Protein AF-A0A4U1GDA5-F1 (afdb_monomer)

Solvent-accessible surface area (backbone atoms only — not comparable to full-atom values): 11302 Å² total; per-residue (Å²): 91,75,44,54,43,87,91,77,66,47,76,66,43,76,50,85,83,59,97,81,56,92,68,90,66,80,73,70,65,33,72,77,91,81,54,66,36,80,59,60,83,74,78,78,49,71,68,50,34,35,34,35,28,44,32,36,42,44,92,44,42,82,65,38,28,24,34,30,40,35,36,36,30,28,36,82,38,90,88,46,96,66,33,73,44,71,80,47,73,50,76,43,78,55,44,72,63,46,44,46,72,41,70,52,68,78,32,70,55,76,59,77,87,79,76,77,92,57,87,86,50,49,79,48,79,45,36,36,35,22,28,53,84,80,66,42,31,59,22,85,65,31,63,78,54,18,47,48,97,66,94,72,52,88,82,56,61,41,89,34,36,68,45,37,35,43,36,36,43,41,78,76,55,96,95,39,54,42,63,47,70,44,52,46,45,79,77,53,67,117

Foldseek 3Di:
DFDADPVPRHGQDDDDDDPPPPDPDDQQWADLLPHIDSADDDDFFDFFWAWEKEAEAVVQHQFFKWKWKKKFKWAADPVDPPRTGTPDIDIDTFDARRGHPDMDDITTDFDDDDDHPDPRIDIDIWMFMAGRPVRAGPWPSDGVQRTDDDDRDPVRTGRTYYWYKYWHWADPDPPGIGIDIDGSCVVGPD

Mean predicted aligned error: 9.3 Å

pLDDT: mean 82.97, std 12.78, range [52.66, 97.75]

Organism: NCBI:txid2530454

Radius of gyration: 19.76 Å; Cα contacts (8 Å, |Δi|>4): 385; chains: 1; bounding box: 56×44×52 Å

Sequence (190 aa):
MELKRKSTGETIYRQTFNINDKQNIVPKFYFDGKRFSEGYTYPNPQGDEYIANFYLEPSGGATYVDINIDVLEYYYDSTTADPLVVVNTTTTPIAEHVKPGEWTSYLKVQVTMVSPQQSGTELYPIVVVRDAKTKDYYINKNRDESTINMEVPYDGVSPGKVQSVYLNRKWSGENKFYLEAFDLVQLFPS

Structure (mmCIF, N/CA/C/O backbone):
data_AF-A0A4U1GDA5-F1
#
_entry.id   AF-A0A4U1GDA5-F1
#
loop_
_atom_site.group_PDB
_atom_site.id
_atom_site.type_symbol
_atom_site.label_atom_id
_atom_site.label_alt_id
_atom_site.label_comp_id
_atom_site.label_asym_id
_atom_site.label_entity_id
_atom_site.label_seq_id
_atom_site.pdbx_PDB_ins_code
_atom_site.Cartn_x
_atom_site.Cartn_y
_atom_site.Cartn_z
_atom_site.occupancy
_atom_site.B_iso_or_equiv
_atom_site.auth_seq_id
_atom_site.auth_comp_id
_atom_site.auth_asym_id
_atom_site.auth_atom_id
_atom_site.pdbx_PDB_model_num
ATOM 1 N N . MET A 1 1 ? -28.134 14.092 13.787 1.00 67.25 1 MET A N 1
ATOM 2 C CA . MET A 1 1 ? -27.292 13.650 12.657 1.00 67.25 1 MET A CA 1
ATOM 3 C C . MET A 1 1 ? -26.923 12.195 12.853 1.00 67.25 1 MET A C 1
ATOM 5 O O . MET A 1 1 ? -26.631 11.796 13.974 1.00 67.25 1 MET A O 1
ATOM 9 N N . GLU A 1 2 ? -26.970 11.411 11.781 1.00 70.62 2 GLU A N 1
ATOM 10 C CA . GLU A 1 2 ? -26.585 9.998 11.780 1.00 70.62 2 GLU A CA 1
ATOM 11 C C . GLU A 1 2 ? -25.568 9.758 10.675 1.00 70.62 2 GLU A C 1
ATOM 13 O O . GLU A 1 2 ? -25.764 10.203 9.545 1.00 70.62 2 GLU A O 1
ATOM 18 N N . LEU A 1 3 ? -24.513 9.027 11.009 1.00 64.88 3 LEU A N 1
ATOM 19 C CA . LEU A 1 3 ? -23.555 8.474 10.064 1.00 64.88 3 LEU A CA 1
ATOM 20 C C . LEU A 1 3 ? -23.800 6.970 9.992 1.00 64.88 3 LEU A C 1
ATOM 22 O O . LEU A 1 3 ? -23.841 6.280 11.016 1.00 64.88 3 LEU A O 1
ATOM 26 N N . LYS A 1 4 ? -24.008 6.476 8.771 1.00 70.44 4 LYS A N 1
ATOM 27 C CA . LYS A 1 4 ? -24.341 5.079 8.490 1.00 70.44 4 LYS A CA 1
ATOM 28 C C . LYS A 1 4 ? -23.304 4.469 7.567 1.00 70.44 4 LYS A C 1
ATOM 30 O O . LYS A 1 4 ? -22.866 5.123 6.619 1.00 70.44 4 LYS A O 1
ATOM 35 N N . ARG A 1 5 ? -22.957 3.201 7.792 1.00 67.25 5 ARG A N 1
ATOM 36 C CA . ARG A 1 5 ? -22.209 2.426 6.797 1.00 67.25 5 ARG A CA 1
ATOM 37 C C . ARG A 1 5 ? -23.046 2.346 5.531 1.00 67.25 5 ARG A C 1
ATOM 39 O O . ARG A 1 5 ? -24.152 1.815 5.559 1.00 67.25 5 ARG A O 1
ATOM 46 N N . LYS A 1 6 ? -22.511 2.835 4.411 1.00 69.56 6 LYS A N 1
ATOM 47 C CA . LYS A 1 6 ? -23.214 2.783 3.121 1.00 69.56 6 LYS A CA 1
ATOM 48 C C . LYS A 1 6 ? -23.552 1.344 2.710 1.00 69.56 6 LYS A C 1
ATOM 50 O O . LYS A 1 6 ? -24.601 1.119 2.123 1.00 69.56 6 LYS A O 1
ATOM 55 N N . SER A 1 7 ? -22.676 0.390 3.027 1.00 62.19 7 SER A N 1
ATOM 56 C CA . SER A 1 7 ? -22.809 -1.021 2.653 1.00 62.19 7 SER A CA 1
ATOM 57 C C . SER A 1 7 ? -23.852 -1.790 3.470 1.00 62.19 7 SER A C 1
ATOM 59 O O . SER A 1 7 ? -24.544 -2.631 2.908 1.00 62.19 7 SER A O 1
ATOM 61 N N . THR A 1 8 ? -23.981 -1.518 4.773 1.00 71.44 8 THR A N 1
ATOM 62 C CA . THR A 1 8 ? -24.862 -2.287 5.676 1.00 71.44 8 THR A CA 1
ATOM 63 C C . THR A 1 8 ? -26.067 -1.500 6.190 1.00 71.44 8 THR A C 1
ATOM 65 O O . THR A 1 8 ? -26.970 -2.082 6.782 1.00 71.44 8 THR A O 1
ATOM 68 N N . GLY A 1 9 ? -26.092 -0.178 6.009 1.00 70.69 9 GLY A N 1
ATOM 69 C CA . GLY A 1 9 ? -27.105 0.708 6.592 1.00 70.69 9 GLY A CA 1
ATOM 70 C C . GLY A 1 9 ? -26.982 0.889 8.111 1.00 70.69 9 GLY A C 1
ATOM 71 O O . GLY A 1 9 ? -27.770 1.627 8.701 1.00 70.69 9 GLY A O 1
ATOM 72 N N . GLU A 1 10 ? -25.996 0.249 8.742 1.00 75.38 10 GLU A N 1
ATOM 73 C CA . GLU A 1 10 ? -25.755 0.300 10.182 1.00 75.38 10 GLU A CA 1
ATOM 74 C C . GLU A 1 10 ? -25.398 1.723 10.626 1.00 75.38 10 GLU A C 1
ATOM 76 O O . GLU A 1 10 ? -24.455 2.323 10.102 1.00 75.38 10 GLU A O 1
ATOM 81 N N . THR A 1 11 ? -26.135 2.257 11.605 1.00 71.25 11 THR A N 1
ATOM 82 C CA . THR A 1 11 ? -25.792 3.523 12.262 1.00 71.25 11 THR A CA 1
ATOM 83 C C . THR A 1 11 ? -24.563 3.319 13.131 1.00 71.25 11 THR A C 1
ATOM 85 O O . THR A 1 11 ? -24.629 2.693 14.182 1.00 71.25 11 THR A O 1
ATOM 88 N N . ILE A 1 12 ? -23.453 3.894 12.689 1.00 67.69 12 ILE A N 1
ATOM 89 C CA . ILE A 1 12 ? -22.139 3.792 13.333 1.00 67.69 12 ILE A CA 1
ATOM 90 C C . ILE A 1 12 ? -21.805 5.027 14.169 1.00 67.69 12 ILE A C 1
ATOM 92 O O . ILE A 1 12 ? -20.892 4.987 14.988 1.00 67.69 12 ILE A O 1
ATOM 96 N N . TYR A 1 13 ? -22.558 6.113 13.990 1.00 66.31 13 TYR A N 1
ATOM 97 C CA . TYR A 1 13 ? -22.509 7.288 14.848 1.00 66.31 13 TYR A CA 1
ATOM 98 C C . TYR A 1 13 ? -23.850 8.027 14.809 1.00 66.31 13 TYR A C 1
ATOM 100 O O . TYR A 1 13 ? -24.469 8.174 13.750 1.00 66.31 13 TYR A O 1
ATOM 108 N N . ARG A 1 14 ? -24.306 8.510 15.966 1.00 68.81 14 ARG A N 1
ATOM 109 C CA . ARG A 1 14 ? -25.510 9.335 16.098 1.00 68.81 14 ARG A CA 1
ATOM 110 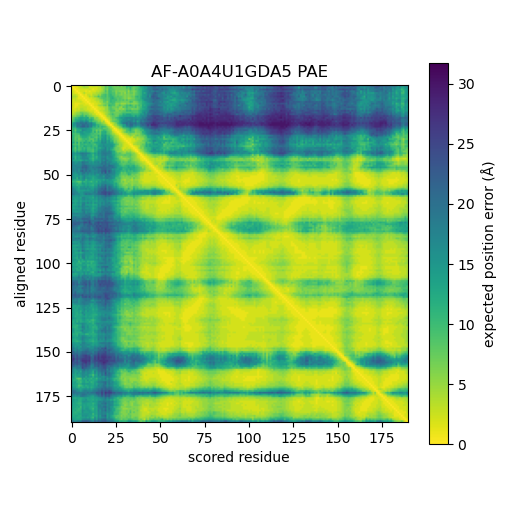C C . ARG A 1 14 ? -25.215 10.480 17.060 1.00 68.81 14 ARG A C 1
ATOM 112 O O . ARG A 1 14 ? -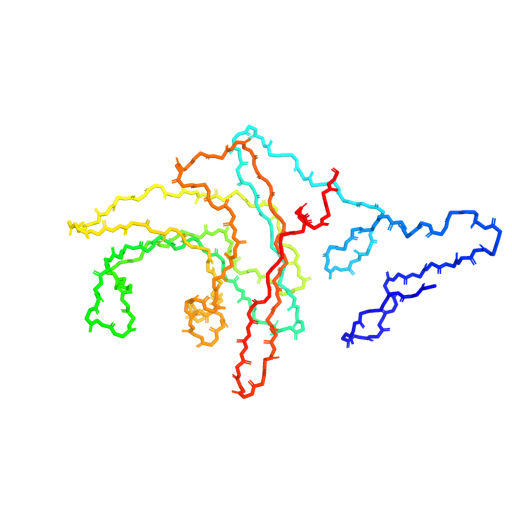24.870 10.244 18.211 1.00 68.81 14 ARG A O 1
ATOM 119 N N . GLN A 1 15 ? -25.417 11.705 16.589 1.00 65.44 15 GLN A N 1
ATOM 120 C CA . GLN A 1 15 ? -25.366 12.915 17.404 1.00 65.44 15 GLN A CA 1
ATOM 121 C C . GLN A 1 15 ? -26.746 13.557 17.446 1.00 65.44 15 GLN A C 1
ATOM 123 O O . GLN A 1 15 ? -27.359 13.823 16.404 1.00 65.44 15 GLN A O 1
ATOM 128 N N . THR A 1 16 ? -27.224 13.825 18.652 1.00 67.75 16 THR A N 1
ATOM 129 C CA . THR A 1 16 ? -28.453 14.580 18.890 1.00 67.75 16 THR A CA 1
ATOM 130 C C . THR A 1 16 ? -28.054 16.015 19.204 1.00 67.75 16 THR A C 1
ATOM 132 O O . THR A 1 16 ? -27.279 16.234 20.128 1.00 67.75 16 THR A O 1
ATOM 135 N N . PHE A 1 17 ? -28.538 16.979 18.424 1.00 62.12 17 PHE A N 1
ATOM 136 C CA . PHE A 1 17 ? -28.287 18.398 18.685 1.00 62.12 17 PHE A CA 1
ATOM 137 C C . PHE A 1 17 ? -29.389 18.957 19.579 1.00 62.12 17 PHE A C 1
ATOM 139 O O . PHE A 1 17 ? -30.568 18.675 19.340 1.00 62.12 17 PHE A O 1
ATOM 146 N N . ASN A 1 18 ? -29.022 19.759 20.578 1.00 63.69 18 ASN A N 1
ATOM 147 C CA . ASN A 1 18 ? -29.978 20.584 21.302 1.00 63.69 18 ASN A CA 1
ATOM 148 C C . ASN A 1 18 ? -30.058 21.959 20.629 1.00 63.69 18 ASN A C 1
ATOM 150 O O . ASN A 1 18 ? -29.038 22.561 20.311 1.00 63.69 18 ASN A O 1
ATOM 154 N N . ILE A 1 19 ? -31.271 22.481 20.437 1.00 59.25 19 ILE A N 1
ATOM 155 C CA . ILE A 1 19 ? -31.495 23.793 19.808 1.00 59.25 19 ILE A CA 1
ATOM 156 C C . ILE A 1 19 ? -30.860 24.957 20.593 1.00 59.25 19 ILE A C 1
ATOM 158 O O . ILE A 1 19 ? -30.677 26.041 20.047 1.00 59.25 19 ILE A O 1
ATOM 162 N N . ASN A 1 20 ? -30.505 24.726 21.861 1.00 71.62 20 ASN A N 1
ATOM 163 C CA . ASN A 1 20 ? -29.847 25.698 22.733 1.00 71.62 20 ASN A CA 1
ATOM 164 C C . ASN A 1 20 ? -28.307 25.636 22.697 1.00 71.62 20 ASN A C 1
ATOM 166 O O . ASN A 1 20 ? -27.659 26.492 23.307 1.00 71.62 20 ASN A O 1
ATOM 170 N N . ASP A 1 21 ? -27.704 24.664 22.002 1.00 61.50 21 ASP A N 1
ATOM 171 C CA . ASP A 1 21 ? -26.247 24.554 21.908 1.00 61.50 21 ASP A CA 1
ATOM 172 C C . ASP A 1 21 ? -25.701 25.630 20.956 1.00 61.50 21 ASP A C 1
ATOM 174 O O . ASP A 1 21 ? -25.810 25.546 19.734 1.00 61.50 21 ASP A O 1
ATOM 178 N N . LYS A 1 22 ? -25.081 26.676 21.523 1.00 56.75 22 LYS A N 1
ATOM 179 C CA . LYS A 1 22 ? -24.485 27.803 20.772 1.00 56.75 22 LYS A CA 1
ATOM 18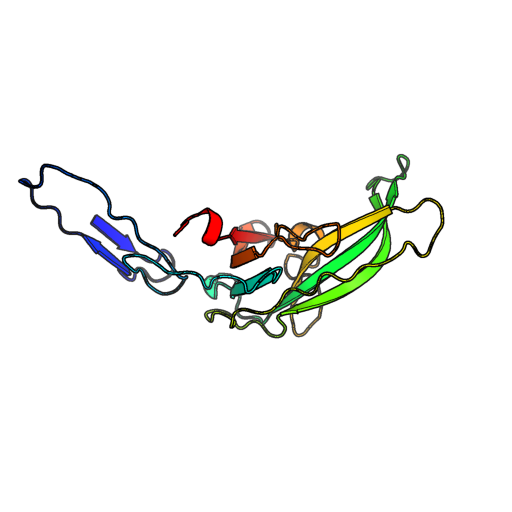0 C C . LYS A 1 22 ? -23.327 27.402 19.846 1.00 56.75 22 LYS A C 1
ATOM 182 O O . LYS A 1 22 ? -22.881 28.220 19.046 1.00 56.75 22 LYS A O 1
ATOM 187 N N . GLN A 1 23 ? -22.823 26.176 19.957 1.00 53.38 23 GLN A N 1
ATOM 188 C CA . GLN A 1 23 ? -21.739 25.641 19.145 1.00 53.38 23 GLN A CA 1
ATOM 189 C C . GLN A 1 23 ? -22.217 24.362 18.457 1.00 53.38 23 GLN A C 1
ATOM 191 O O . GLN A 1 23 ? -22.056 23.263 18.976 1.00 53.38 23 GLN A O 1
ATOM 196 N N . ASN A 1 24 ? -22.764 24.506 17.249 1.00 52.66 24 ASN A N 1
ATOM 197 C CA . ASN A 1 24 ? -22.996 23.400 16.312 1.00 52.66 24 ASN A CA 1
ATOM 198 C C . ASN A 1 24 ? -21.659 22.885 15.737 1.00 52.66 24 ASN A C 1
ATOM 200 O O . ASN A 1 24 ? -21.483 22.803 14.522 1.00 52.66 24 ASN A O 1
ATOM 204 N N . ILE A 1 25 ? -20.675 22.614 16.597 1.00 57.69 25 ILE A N 1
ATOM 205 C CA . ILE A 1 25 ? -19.377 22.079 16.193 1.00 57.69 25 ILE A CA 1
ATOM 206 C C . ILE A 1 25 ? -19.550 20.569 16.056 1.00 57.69 25 ILE A C 1
ATOM 208 O O . ILE A 1 25 ? -19.895 19.879 17.016 1.00 57.69 25 ILE A O 1
ATOM 212 N N . VAL A 1 26 ? -19.331 20.058 14.846 1.00 55.97 26 VAL A N 1
ATOM 213 C CA . VAL A 1 26 ? -19.185 18.619 14.626 1.00 55.97 26 VAL A CA 1
ATOM 214 C C . VAL A 1 26 ? -17.930 18.182 15.392 1.00 55.97 26 VAL A C 1
ATOM 216 O O . VAL A 1 26 ? -16.858 18.729 15.117 1.00 55.97 26 VAL A O 1
ATOM 219 N N . PRO A 1 27 ? -18.030 17.263 16.370 1.00 55.25 27 PRO A N 1
ATOM 220 C CA . PRO A 1 27 ? -16.867 16.794 17.112 1.00 55.25 27 PRO A CA 1
ATOM 221 C C . PRO A 1 27 ? -15.836 16.218 16.144 1.00 55.25 27 PRO A C 1
ATOM 223 O O . PRO A 1 27 ? -16.209 15.580 15.158 1.00 55.25 27 PRO A O 1
ATOM 226 N N . LYS A 1 28 ? -14.542 16.405 16.423 1.00 57.78 28 LYS A N 1
ATOM 227 C CA . LYS A 1 28 ? -13.520 15.610 15.737 1.00 57.78 28 LYS A CA 1
ATOM 228 C C . LYS A 1 28 ? -13.784 14.147 16.090 1.00 57.78 28 LYS A C 1
ATOM 230 O O . LYS A 1 28 ? -13.927 13.815 17.262 1.00 57.78 28 LYS A O 1
ATOM 235 N N . PHE A 1 29 ? -13.905 13.299 15.082 1.00 60.62 29 PHE A N 1
ATOM 236 C CA . PHE A 1 29 ? -14.077 11.867 15.264 1.00 60.62 29 PHE A CA 1
ATOM 237 C C . PHE A 1 29 ? -13.055 11.144 14.396 1.00 60.62 29 PHE A C 1
ATOM 239 O O . PHE A 1 29 ? -12.798 11.544 13.262 1.00 60.62 29 PHE A O 1
ATOM 246 N N . TYR A 1 30 ? -12.467 10.087 14.941 1.00 64.44 30 TYR A N 1
ATOM 247 C CA . TYR A 1 30 ? -11.592 9.183 14.207 1.00 64.44 30 TYR A CA 1
ATOM 248 C C . TYR A 1 30 ? -12.391 7.957 13.782 1.00 64.44 30 TYR A C 1
ATOM 250 O O . TYR A 1 30 ? -13.159 7.424 14.582 1.00 64.44 30 TYR A O 1
ATOM 258 N N . PHE A 1 31 ? -12.215 7.509 12.539 1.00 65.94 31 PHE A N 1
ATOM 259 C CA . PHE A 1 31 ? -12.783 6.255 12.055 1.00 65.94 31 PHE A CA 1
ATOM 260 C C . PHE A 1 31 ? -11.665 5.273 11.731 1.00 65.94 31 PHE A C 1
ATOM 262 O O . PHE A 1 31 ? -10.934 5.458 10.762 1.00 65.94 31 PHE A O 1
ATOM 269 N N . ASP A 1 32 ? -11.581 4.192 12.501 1.00 61.34 32 ASP A N 1
ATOM 270 C CA . ASP A 1 32 ? -10.593 3.129 12.306 1.00 61.34 32 ASP A CA 1
ATOM 271 C C . ASP A 1 32 ? -11.043 2.097 11.252 1.00 61.34 32 ASP A C 1
ATOM 273 O O . ASP A 1 32 ? -10.672 0.936 11.323 1.00 61.34 32 ASP A O 1
ATOM 277 N N . GLY A 1 33 ? -11.952 2.417 10.330 1.00 61.94 33 GLY A N 1
ATOM 278 C CA . GLY A 1 33 ? -12.533 1.404 9.432 1.00 61.94 33 GLY A CA 1
ATOM 279 C C . GLY A 1 33 ? -13.538 0.446 10.103 1.00 61.94 33 GLY A C 1
ATOM 280 O O . GLY A 1 33 ? -14.273 -0.255 9.408 1.00 61.94 33 GLY A O 1
ATOM 281 N N . LYS A 1 34 ? -13.647 0.421 11.442 1.00 65.19 34 LYS A N 1
ATOM 282 C CA . LYS A 1 34 ? -14.634 -0.379 12.190 1.00 65.19 34 LYS A CA 1
ATOM 283 C C . LYS A 1 34 ? -15.597 0.479 13.013 1.00 65.19 34 LYS A C 1
ATOM 285 O O . LYS A 1 34 ? -16.805 0.241 12.961 1.00 65.19 34 LYS A O 1
ATOM 290 N N . ARG A 1 35 ? -15.103 1.444 13.779 1.00 65.88 35 ARG A N 1
ATOM 291 C CA . ARG A 1 35 ? -15.833 2.204 14.801 1.00 65.88 35 ARG A CA 1
ATOM 292 C C . ARG A 1 35 ? -15.324 3.641 14.867 1.00 65.88 35 ARG A C 1
ATOM 294 O O . ARG A 1 35 ? -14.177 3.927 14.537 1.00 65.88 35 ARG A O 1
ATOM 301 N N . PHE A 1 36 ? -16.214 4.537 15.285 1.00 65.31 36 PHE A N 1
ATOM 302 C CA . PHE A 1 36 ? -15.852 5.915 15.589 1.00 65.31 36 PHE A CA 1
ATOM 303 C C . PHE A 1 36 ? -15.386 6.041 17.038 1.00 65.31 36 PHE A C 1
ATOM 305 O O . PHE A 1 36 ? -15.989 5.452 17.937 1.00 65.31 36 PHE A O 1
ATOM 312 N N . SER A 1 37 ? -14.352 6.843 17.261 1.00 66.75 37 SER A N 1
ATOM 313 C CA . SER A 1 37 ? -13.909 7.283 18.585 1.00 66.75 37 SER A CA 1
ATOM 314 C C . SER A 1 37 ? -13.722 8.801 18.610 1.00 66.75 37 SER A C 1
ATOM 316 O O . SER A 1 37 ? -13.585 9.435 17.563 1.00 66.75 37 SER A O 1
ATOM 318 N N . GLU A 1 38 ? -13.711 9.396 19.807 1.00 62.00 38 GLU A N 1
ATOM 319 C CA . GLU A 1 38 ? -13.443 10.837 20.003 1.00 62.00 38 GLU A CA 1
ATOM 320 C C . GLU A 1 38 ? -12.035 11.246 19.528 1.00 62.00 38 GLU A C 1
ATOM 322 O O . GLU A 1 38 ? -11.764 12.416 19.277 1.00 62.00 38 GLU A O 1
ATOM 327 N N . GLY A 1 39 ? -11.150 10.266 19.353 1.00 62.19 39 GLY A N 1
ATOM 328 C CA . GLY A 1 39 ? -9.834 10.405 18.750 1.00 62.19 39 GLY A CA 1
ATOM 329 C C . GLY A 1 39 ? -9.117 9.060 18.715 1.00 62.19 39 GLY A C 1
ATOM 330 O O . GLY A 1 39 ? -9.614 8.058 19.244 1.00 62.19 39 GLY A O 1
ATOM 331 N N . TYR A 1 40 ? -7.947 9.028 18.094 1.00 66.69 40 TYR A N 1
ATOM 332 C CA . TYR A 1 40 ? -7.028 7.902 18.179 1.00 66.69 40 TYR A CA 1
ATOM 333 C C . TYR A 1 40 ? -5.620 8.435 18.353 1.00 66.69 40 TYR A C 1
ATOM 335 O O . TYR A 1 40 ? -5.176 9.311 17.617 1.00 66.69 40 TYR A O 1
ATOM 343 N N . THR A 1 41 ? -4.935 7.917 19.363 1.00 75.38 41 THR A N 1
ATOM 344 C CA . THR A 1 41 ? -3.524 8.204 19.567 1.00 75.38 41 THR A CA 1
ATOM 345 C C . THR A 1 41 ? -2.738 7.193 18.754 1.00 75.38 41 THR A C 1
ATOM 347 O O . THR A 1 41 ? -2.681 6.015 19.111 1.00 75.38 41 THR A O 1
ATOM 350 N N . TYR A 1 42 ? -2.157 7.653 17.648 1.00 80.44 42 TYR A N 1
ATOM 351 C CA . TYR A 1 42 ? -1.187 6.857 16.909 1.00 80.44 42 TYR A CA 1
ATOM 352 C C . TYR A 1 42 ? 0.025 6.565 17.801 1.00 80.44 42 TYR A C 1
ATOM 354 O O . TYR A 1 42 ? 0.354 7.375 18.675 1.00 80.44 42 TYR A O 1
ATOM 362 N N . PRO A 1 43 ? 0.687 5.408 17.633 1.00 81.56 43 PRO A N 1
ATOM 363 C CA . PRO A 1 43 ? 1.955 5.174 18.307 1.00 81.56 43 PRO A CA 1
ATOM 364 C C . PRO A 1 43 ? 2.945 6.272 17.917 1.00 81.56 43 PRO A C 1
ATOM 366 O O . PRO A 1 43 ? 2.888 6.792 16.810 1.00 81.56 43 PRO A O 1
ATOM 369 N N . ASN A 1 44 ? 3.873 6.599 18.809 1.00 80.88 44 ASN A N 1
ATOM 370 C CA . ASN A 1 44 ? 5.022 7.411 18.432 1.00 80.88 44 ASN A CA 1
ATOM 371 C C . ASN A 1 44 ? 6.122 6.477 17.906 1.00 80.88 44 ASN A C 1
ATOM 373 O O . ASN A 1 44 ? 6.375 5.447 18.542 1.00 80.88 44 ASN A O 1
ATOM 377 N N . PRO A 1 45 ? 6.777 6.809 16.784 1.00 80.44 45 PRO A N 1
ATOM 378 C CA . PRO A 1 45 ? 7.912 6.039 16.299 1.00 80.44 45 PRO A CA 1
ATOM 379 C C . PRO A 1 45 ? 9.070 6.157 17.301 1.00 80.44 45 PRO A C 1
ATOM 381 O O . PRO A 1 45 ? 9.266 7.216 17.906 1.00 80.44 45 PRO A O 1
ATOM 384 N N . GLN A 1 46 ? 9.832 5.081 17.512 1.00 80.38 46 GLN A N 1
ATOM 385 C CA . GLN A 1 46 ? 11.021 5.146 18.364 1.00 80.38 46 GLN A CA 1
ATOM 386 C C . GLN A 1 46 ? 12.221 5.602 17.531 1.00 80.38 46 GLN A C 1
ATOM 388 O O . GLN A 1 46 ? 12.708 4.863 16.685 1.00 80.38 46 GLN A O 1
ATOM 393 N N . GLY A 1 47 ? 12.711 6.820 17.771 1.00 81.81 47 GLY A N 1
ATOM 394 C CA . GLY A 1 47 ? 13.852 7.358 17.026 1.00 81.81 47 GLY A CA 1
ATOM 395 C C . GLY A 1 47 ? 13.522 7.572 15.547 1.00 81.81 47 GLY A C 1
ATOM 396 O O . GLY A 1 47 ? 12.621 8.341 15.226 1.00 81.81 47 GLY A O 1
ATOM 397 N N . ASP A 1 48 ? 14.255 6.894 14.668 1.00 78.12 48 ASP A N 1
ATOM 398 C CA . ASP A 1 48 ? 14.144 6.961 13.207 1.00 78.12 48 ASP A CA 1
ATOM 399 C C . ASP A 1 48 ? 13.201 5.896 12.616 1.00 78.12 48 ASP A C 1
ATOM 401 O O . ASP A 1 48 ? 13.139 5.699 11.403 1.00 78.12 48 ASP A O 1
ATOM 405 N N . GLU A 1 49 ? 12.435 5.198 13.457 1.00 83.75 49 GLU A N 1
ATOM 406 C CA . GLU A 1 49 ? 11.537 4.144 13.000 1.00 83.75 49 GLU A CA 1
ATOM 407 C C . GLU A 1 49 ? 10.467 4.657 12.037 1.00 83.75 49 GLU A 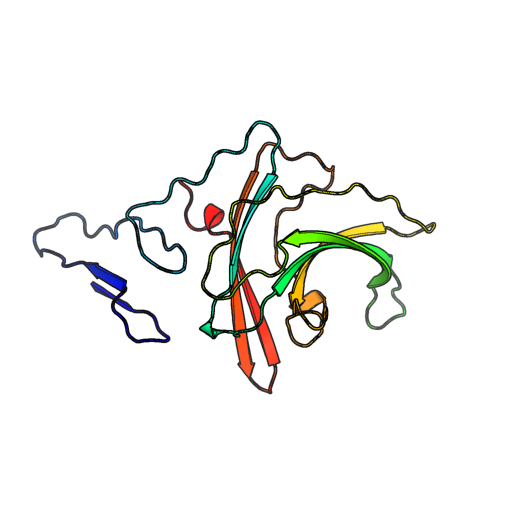C 1
ATOM 409 O O . GLU A 1 49 ? 9.702 5.571 12.340 1.00 83.75 49 GLU A O 1
ATOM 414 N N . TYR A 1 50 ? 10.337 3.983 10.899 1.00 88.62 50 TYR A N 1
ATOM 415 C CA . TYR A 1 50 ? 9.150 4.080 10.069 1.00 88.62 50 TYR A CA 1
ATOM 416 C C . TYR A 1 50 ? 8.249 2.877 10.340 1.00 88.62 50 TYR A C 1
ATOM 418 O O . TYR A 1 50 ? 8.603 1.739 10.028 1.00 88.62 50 TYR A O 1
ATOM 426 N N . ILE A 1 51 ? 7.082 3.130 10.926 1.00 91.19 51 ILE A N 1
ATOM 427 C CA . ILE A 1 51 ? 6.054 2.122 11.157 1.00 91.19 51 ILE A CA 1
ATOM 428 C C . ILE A 1 51 ? 4.793 2.399 10.342 1.00 91.19 51 ILE A C 1
ATOM 430 O O . ILE A 1 51 ? 4.381 3.544 10.158 1.00 91.19 51 ILE A O 1
ATOM 434 N N . ALA A 1 52 ? 4.155 1.332 9.877 1.00 93.31 52 ALA A N 1
ATOM 435 C CA . ALA A 1 52 ? 2.869 1.410 9.207 1.00 93.31 52 ALA A CA 1
ATOM 436 C C . ALA A 1 52 ? 1.960 0.246 9.599 1.00 93.31 52 ALA A C 1
ATOM 438 O O . ALA A 1 52 ? 2.431 -0.856 9.884 1.00 93.31 52 ALA A O 1
ATOM 439 N N . ASN A 1 53 ? 0.653 0.477 9.603 1.00 94.69 53 ASN A N 1
ATOM 440 C CA . ASN A 1 53 ? -0.340 -0.589 9.641 1.00 94.69 53 ASN A CA 1
ATOM 441 C C . ASN A 1 53 ? -1.360 -0.415 8.513 1.00 94.69 53 ASN A C 1
ATOM 443 O O . ASN A 1 53 ? -1.479 0.650 7.908 1.00 94.69 53 ASN A O 1
ATOM 447 N N . PHE A 1 54 ? -2.078 -1.495 8.223 1.00 95.44 54 PHE A N 1
ATOM 448 C CA . PHE A 1 54 ? -2.930 -1.580 7.047 1.00 95.44 54 PHE A CA 1
ATOM 449 C C . PHE A 1 54 ? -4.293 -2.158 7.398 1.00 95.44 54 PHE A C 1
ATOM 451 O O . PHE A 1 54 ? -4.394 -3.093 8.196 1.00 95.44 54 PHE A O 1
ATOM 458 N N . TYR A 1 55 ? -5.331 -1.620 6.764 1.00 93.19 55 TYR A N 1
ATOM 459 C CA . TYR A 1 55 ? -6.684 -2.160 6.790 1.00 93.19 55 TYR A CA 1
ATOM 460 C C . TYR A 1 55 ? -7.187 -2.343 5.371 1.00 93.19 55 TYR A C 1
ATOM 462 O O . TYR A 1 55 ? -7.217 -1.390 4.595 1.00 93.19 55 TYR A O 1
ATOM 470 N N . LEU A 1 56 ? -7.640 -3.552 5.053 1.00 93.94 56 LEU A N 1
ATOM 471 C CA . LEU A 1 56 ? -8.296 -3.841 3.785 1.00 93.94 56 LEU A CA 1
ATOM 472 C C . LEU A 1 56 ? -9.813 -3.915 3.979 1.00 93.94 56 LEU A C 1
ATOM 474 O O . LEU A 1 56 ? -10.309 -4.751 4.733 1.00 93.94 56 LEU A O 1
ATOM 478 N N . GLU A 1 57 ? -10.551 -3.061 3.279 1.00 91.19 57 GLU A N 1
ATOM 479 C CA . GLU A 1 57 ? -12.012 -3.026 3.288 1.00 91.19 57 GLU A CA 1
ATOM 480 C C . GLU A 1 57 ? -12.622 -4.316 2.701 1.00 91.19 57 GLU A C 1
ATOM 482 O O . GLU A 1 57 ? -12.455 -4.579 1.506 1.00 91.19 57 GLU A O 1
ATOM 487 N N . PRO A 1 58 ? -13.400 -5.092 3.485 1.00 88.75 58 PRO A N 1
ATOM 488 C CA . PRO A 1 58 ? -14.011 -6.338 3.014 1.00 88.75 58 PRO A CA 1
ATOM 489 C C . PRO A 1 58 ? -14.984 -6.167 1.853 1.00 88.75 58 PRO A C 1
ATOM 491 O O . PRO A 1 58 ? -15.137 -7.069 1.030 1.00 88.75 58 PRO A O 1
ATOM 494 N N . SER A 1 59 ? -15.689 -5.032 1.795 1.00 83.00 59 SER A N 1
ATOM 495 C CA . SER A 1 59 ? -16.709 -4.818 0.761 1.00 83.00 59 SER A CA 1
ATOM 496 C C . SER A 1 59 ? -16.128 -4.690 -0.652 1.00 83.00 59 SER A C 1
ATOM 498 O O . SER A 1 59 ? -16.858 -4.901 -1.619 1.00 83.00 59 SER A O 1
ATOM 500 N N . GLY A 1 60 ? -14.825 -4.415 -0.781 1.00 72.38 60 GLY A N 1
ATOM 501 C CA . GLY A 1 60 ? -14.118 -4.361 -2.063 1.00 72.38 60 GLY A CA 1
ATOM 502 C C . GLY A 1 60 ? -13.541 -5.697 -2.553 1.00 72.38 60 GLY A C 1
ATOM 503 O O . GLY A 1 60 ? -13.116 -5.828 -3.709 1.00 72.38 60 GLY A O 1
ATOM 504 N N . GLY A 1 61 ? -13.516 -6.707 -1.683 1.00 73.31 61 GLY A N 1
ATOM 505 C CA . GLY A 1 61 ? -12.925 -8.013 -1.953 1.00 73.31 61 GLY A CA 1
ATOM 506 C C . GLY A 1 61 ? -12.628 -8.782 -0.666 1.00 73.31 61 GLY A C 1
ATOM 507 O O . GLY A 1 61 ? -12.335 -8.196 0.371 1.00 73.31 61 GLY A O 1
ATOM 508 N N . ALA A 1 62 ? -12.698 -10.112 -0.739 1.00 76.94 62 ALA A N 1
ATOM 509 C CA . ALA A 1 62 ? -12.472 -11.007 0.402 1.00 76.94 62 ALA A CA 1
ATOM 510 C C . ALA A 1 62 ? -11.113 -11.732 0.355 1.00 76.94 62 ALA A C 1
ATOM 512 O O . ALA A 1 62 ? -10.862 -12.643 1.142 1.00 76.94 62 ALA A O 1
ATOM 513 N N . THR A 1 63 ? -10.245 -11.368 -0.585 1.00 91.12 63 THR A N 1
ATOM 514 C CA . THR A 1 63 ? -8.921 -11.972 -0.747 1.00 91.12 63 THR A CA 1
ATOM 515 C C . THR A 1 63 ? -7.910 -11.311 0.175 1.00 91.12 63 THR A C 1
ATOM 517 O O . THR A 1 63 ? -7.912 -10.096 0.355 1.00 91.12 63 THR A O 1
ATOM 520 N N . TYR A 1 64 ? -7.029 -12.128 0.740 1.00 95.69 64 TYR A N 1
ATOM 521 C CA . TYR A 1 64 ? -5.870 -11.657 1.484 1.00 95.69 64 TYR A CA 1
ATOM 522 C C . TYR A 1 64 ? -4.903 -10.966 0.527 1.00 95.69 64 TYR A C 1
ATOM 524 O O . TYR A 1 64 ? -4.772 -11.392 -0.625 1.00 95.69 64 TYR A O 1
ATOM 532 N N . VAL A 1 65 ? -4.212 -9.937 1.008 1.00 97.00 65 VAL A N 1
ATOM 533 C CA . VAL A 1 65 ? -3.232 -9.204 0.201 1.00 97.00 65 VAL A CA 1
ATOM 534 C C . VAL 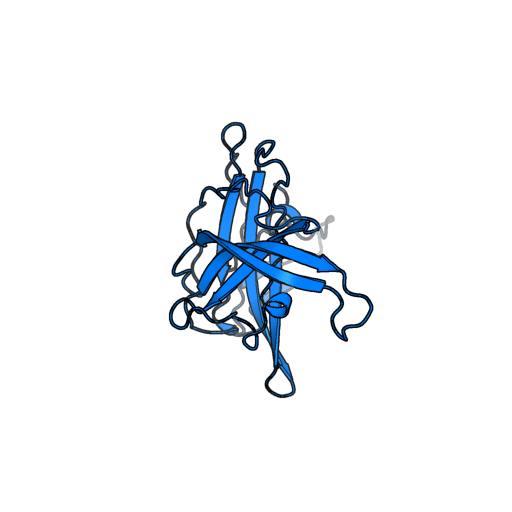A 1 65 ? -1.868 -9.162 0.867 1.00 97.00 65 VAL A C 1
ATOM 536 O O . VAL A 1 65 ? -1.767 -9.156 2.092 1.00 97.00 65 VAL A O 1
ATOM 539 N N . ASP A 1 66 ? -0.832 -9.110 0.045 1.00 97.75 66 ASP A N 1
ATOM 540 C CA . ASP A 1 66 ? 0.516 -8.745 0.459 1.00 97.75 66 ASP A CA 1
ATOM 541 C C . ASP A 1 66 ? 0.776 -7.295 0.044 1.00 97.75 66 ASP A C 1
ATOM 543 O O . ASP A 1 66 ? 0.264 -6.819 -0.974 1.00 97.75 66 ASP A O 1
ATOM 547 N N . ILE A 1 67 ? 1.564 -6.587 0.844 1.00 97.38 67 ILE A N 1
ATOM 548 C CA . ILE A 1 67 ? 1.964 -5.205 0.598 1.00 97.38 67 ILE A CA 1
ATOM 549 C C . ILE A 1 67 ? 3.482 -5.184 0.561 1.00 97.38 67 ILE A C 1
ATOM 551 O O . ILE A 1 67 ? 4.143 -5.616 1.510 1.00 97.38 67 ILE A O 1
ATOM 555 N N . ASN A 1 68 ? 4.035 -4.692 -0.540 1.00 95.81 68 ASN A N 1
ATOM 556 C CA . ASN A 1 68 ? 5.468 -4.703 -0.783 1.00 95.81 68 ASN A CA 1
ATOM 557 C C . ASN A 1 68 ? 5.961 -3.327 -1.218 1.00 95.81 68 ASN A C 1
ATOM 559 O O . ASN A 1 68 ? 5.230 -2.579 -1.862 1.00 95.81 68 ASN A O 1
ATOM 563 N N . ILE A 1 69 ? 7.229 -3.049 -0.938 1.00 93.62 69 ILE A N 1
ATOM 564 C CA . ILE A 1 69 ? 7.997 -2.042 -1.661 1.00 93.62 69 ILE A CA 1
ATOM 565 C C . ILE A 1 69 ? 8.591 -2.740 -2.880 1.00 93.62 69 ILE A C 1
ATOM 567 O O . ILE A 1 69 ? 9.349 -3.696 -2.730 1.00 93.62 69 ILE A O 1
ATOM 571 N N . ASP A 1 70 ? 8.260 -2.264 -4.070 1.00 92.94 70 ASP A N 1
ATOM 572 C CA . ASP A 1 70 ? 8.984 -2.598 -5.288 1.00 92.94 70 ASP A CA 1
ATOM 573 C C . ASP A 1 70 ? 9.927 -1.442 -5.608 1.00 92.94 70 ASP A C 1
ATOM 575 O O . ASP A 1 70 ? 9.487 -0.303 -5.745 1.00 92.94 70 ASP A O 1
ATOM 579 N N . VAL A 1 71 ? 11.216 -1.722 -5.771 1.00 92.06 71 VAL A N 1
ATOM 580 C CA . VAL A 1 71 ? 12.153 -0.766 -6.359 1.00 92.06 71 VAL A CA 1
ATOM 581 C C . VAL A 1 71 ? 12.348 -1.128 -7.819 1.00 92.06 71 VAL A C 1
ATOM 583 O O . VAL A 1 71 ? 12.943 -2.160 -8.144 1.00 92.06 71 VAL A O 1
ATOM 586 N N . LEU A 1 72 ? 11.789 -0.288 -8.687 1.00 92.00 72 LEU A N 1
ATOM 587 C CA . LEU A 1 72 ? 11.865 -0.427 -10.132 1.00 92.00 72 LEU A CA 1
ATOM 588 C C . LEU A 1 72 ? 13.210 0.102 -10.611 1.00 92.00 72 LEU A C 1
ATOM 590 O O . LEU A 1 72 ? 13.541 1.252 -10.344 1.00 92.00 72 LEU A O 1
ATOM 594 N N . GLU A 1 73 ? 13.953 -0.711 -11.349 1.00 94.38 73 GLU A N 1
ATOM 595 C CA . GLU A 1 73 ? 15.084 -0.243 -12.141 1.00 94.38 73 GLU A CA 1
ATOM 596 C C . GLU A 1 73 ? 14.600 0.005 -13.566 1.00 94.38 73 GLU A C 1
ATOM 598 O O . GLU A 1 73 ? 14.070 -0.912 -14.202 1.00 94.38 73 GLU A O 1
ATOM 603 N N . TYR A 1 74 ? 14.743 1.230 -14.062 1.00 94.12 74 TYR A N 1
ATOM 604 C CA . TYR A 1 74 ? 14.171 1.632 -15.344 1.00 94.12 74 TYR A CA 1
ATOM 605 C C . TYR A 1 74 ? 15.084 2.568 -16.135 1.00 94.12 74 TYR A C 1
ATOM 607 O O . TYR A 1 74 ? 15.994 3.184 -15.587 1.00 94.12 74 TYR A O 1
ATOM 615 N N . TYR A 1 75 ? 14.821 2.691 -17.432 1.00 93.81 75 TYR A N 1
ATOM 616 C CA . TYR A 1 75 ? 15.336 3.774 -18.269 1.00 93.81 75 TYR A CA 1
ATOM 617 C C . TYR A 1 75 ? 14.196 4.393 -19.076 1.00 93.81 75 TYR A C 1
ATOM 619 O O . TYR A 1 75 ? 13.114 3.812 -19.198 1.00 93.81 75 TYR A O 1
ATOM 627 N N . TYR A 1 76 ? 14.440 5.587 -19.612 1.00 92.56 76 TYR A N 1
ATOM 628 C CA . TYR A 1 76 ? 13.472 6.287 -20.444 1.00 92.56 76 TYR A CA 1
ATOM 629 C C . TYR A 1 76 ? 13.753 6.046 -21.932 1.00 92.56 76 TYR A C 1
ATOM 631 O O . TYR A 1 76 ? 14.832 6.386 -22.420 1.00 92.56 76 TYR A O 1
ATOM 639 N N . ASP A 1 77 ? 12.775 5.509 -22.659 1.00 90.81 77 ASP A N 1
ATOM 640 C CA . ASP A 1 77 ? 12.801 5.348 -24.112 1.00 90.81 77 ASP A CA 1
ATOM 641 C C . ASP A 1 77 ? 11.643 6.112 -24.757 1.00 90.81 77 ASP A C 1
ATOM 643 O O . ASP A 1 77 ? 10.504 5.665 -24.811 1.00 90.81 77 ASP A O 1
ATOM 647 N N . SER A 1 78 ? 11.934 7.284 -25.317 1.00 90.31 78 SER A N 1
ATOM 648 C CA . SER A 1 78 ? 10.919 8.097 -26.002 1.00 90.31 78 SER A CA 1
ATOM 649 C C . SER A 1 78 ? 10.335 7.464 -27.276 1.00 90.31 78 SER A C 1
ATOM 651 O O . SER A 1 78 ? 9.434 8.048 -27.878 1.00 90.31 78 SER A O 1
ATOM 653 N N . THR A 1 79 ? 10.868 6.326 -27.734 1.00 91.12 79 THR A N 1
ATOM 654 C CA . THR A 1 79 ? 10.405 5.639 -28.948 1.00 91.12 79 THR A CA 1
ATOM 655 C C . THR A 1 79 ? 9.331 4.585 -28.674 1.00 91.12 79 THR A C 1
ATOM 657 O O . THR A 1 79 ? 8.655 4.150 -29.611 1.00 91.12 79 THR A O 1
ATOM 660 N N . THR A 1 80 ? 9.124 4.198 -27.411 1.00 87.56 80 THR A N 1
ATOM 661 C CA . THR A 1 80 ? 8.092 3.242 -26.999 1.00 87.56 80 THR A CA 1
ATOM 662 C C . THR A 1 80 ? 6.798 3.946 -26.586 1.00 87.56 80 THR A C 1
ATOM 664 O O . THR A 1 80 ? 6.780 5.116 -26.211 1.00 87.56 80 THR A O 1
ATOM 667 N N . ALA A 1 81 ? 5.673 3.225 -26.678 1.00 83.19 81 ALA A N 1
ATOM 668 C CA . ALA A 1 81 ? 4.361 3.760 -26.300 1.00 83.19 81 ALA A CA 1
ATOM 669 C C . ALA A 1 81 ? 4.250 4.046 -24.791 1.00 83.19 81 ALA A C 1
ATOM 671 O O . ALA A 1 81 ? 3.599 5.012 -24.401 1.00 83.19 81 ALA A O 1
ATOM 672 N N . ASP A 1 82 ? 4.894 3.216 -23.968 1.00 81.94 82 ASP A N 1
ATOM 673 C CA . ASP A 1 82 ? 5.197 3.518 -22.571 1.00 81.94 82 ASP A CA 1
ATOM 674 C C . ASP A 1 82 ? 6.696 3.821 -22.490 1.00 81.94 82 ASP A C 1
ATOM 676 O O . ASP A 1 82 ? 7.503 2.908 -22.708 1.00 81.94 82 ASP A O 1
ATOM 680 N N . PRO A 1 83 ? 7.087 5.085 -22.276 1.00 85.75 83 PRO A N 1
ATOM 681 C CA . PRO A 1 83 ? 8.483 5.463 -22.327 1.00 85.75 83 PRO A CA 1
ATOM 682 C C . PRO A 1 83 ? 9.264 5.036 -21.082 1.00 85.75 83 PRO A C 1
ATOM 684 O O . PRO A 1 83 ? 10.487 5.131 -21.091 1.00 85.75 83 PRO A O 1
ATOM 687 N N . LEU A 1 84 ? 8.608 4.561 -20.017 1.00 88.69 84 LEU A N 1
ATOM 688 C CA . LEU A 1 84 ? 9.291 4.039 -18.837 1.00 88.69 84 LEU A CA 1
ATOM 689 C C . LEU A 1 84 ? 9.507 2.527 -18.988 1.00 88.69 84 LEU A C 1
ATOM 691 O O . LEU A 1 84 ? 8.605 1.718 -18.768 1.00 88.69 84 LEU A O 1
ATOM 695 N N . VAL A 1 85 ? 10.729 2.127 -19.340 1.00 90.62 85 VAL A N 1
ATOM 696 C CA . VAL A 1 85 ? 11.073 0.714 -19.533 1.00 90.62 85 VAL A CA 1
ATOM 697 C C . VAL A 1 85 ? 11.699 0.157 -18.261 1.00 90.62 85 VAL A C 1
ATOM 699 O O . VAL A 1 85 ? 12.853 0.446 -17.949 1.00 90.62 85 VAL A O 1
ATOM 702 N N . VAL A 1 86 ? 10.947 -0.670 -17.529 1.00 91.69 86 VAL A N 1
ATOM 703 C CA . VAL A 1 86 ? 11.451 -1.376 -16.340 1.00 91.69 86 VAL A CA 1
ATOM 704 C C . VAL A 1 86 ? 12.270 -2.594 -16.760 1.00 91.69 86 VAL A C 1
ATOM 706 O O . VAL A 1 86 ? 11.754 -3.501 -17.412 1.00 91.69 86 VAL A O 1
ATOM 709 N N . VAL A 1 87 ? 13.540 -2.629 -16.359 1.00 93.62 87 VAL A N 1
ATOM 710 C CA . VAL A 1 87 ? 14.480 -3.720 -16.671 1.00 93.62 87 VAL A CA 1
ATOM 711 C C . VAL A 1 87 ? 14.640 -4.716 -15.530 1.00 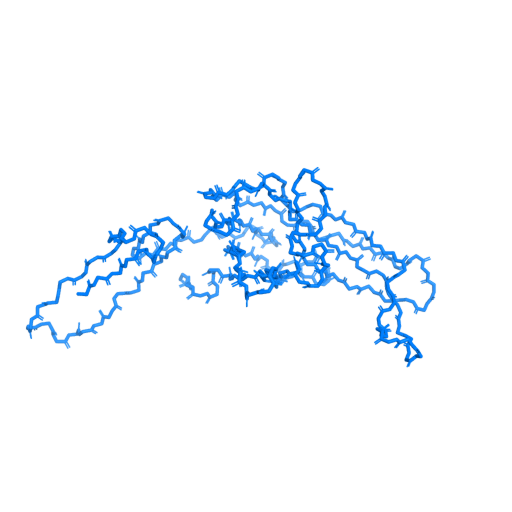93.62 87 VAL A C 1
ATOM 713 O O . VAL A 1 87 ? 15.010 -5.864 -15.767 1.00 93.62 87 VAL A O 1
ATOM 716 N N . ASN A 1 88 ? 14.368 -4.290 -14.297 1.00 93.19 88 ASN A N 1
ATOM 717 C CA . ASN A 1 88 ? 14.442 -5.135 -13.113 1.00 93.19 88 ASN A CA 1
ATOM 718 C C . ASN A 1 88 ? 13.526 -4.588 -12.007 1.00 93.19 88 ASN A C 1
ATOM 720 O O . ASN A 1 88 ? 13.151 -3.416 -11.996 1.00 93.19 88 ASN A O 1
ATOM 724 N N . THR A 1 89 ? 13.133 -5.442 -11.067 1.00 92.75 89 THR A N 1
ATOM 725 C CA . THR A 1 89 ? 12.348 -5.043 -9.895 1.00 92.75 89 THR A CA 1
ATOM 726 C C . THR A 1 89 ? 12.841 -5.809 -8.680 1.00 92.75 89 THR A C 1
ATOM 728 O O . THR A 1 89 ? 12.846 -7.038 -8.673 1.00 92.75 89 THR A O 1
ATOM 731 N N . THR A 1 90 ? 13.246 -5.077 -7.644 1.00 92.38 90 THR A N 1
ATOM 732 C CA . THR A 1 90 ? 13.572 -5.666 -6.340 1.00 92.38 90 THR A CA 1
ATOM 733 C C . THR A 1 90 ? 12.389 -5.481 -5.403 1.00 92.38 90 THR A C 1
ATOM 735 O O . THR A 1 90 ? 11.962 -4.354 -5.181 1.00 92.38 90 THR A O 1
ATOM 738 N N . THR A 1 91 ? 11.863 -6.572 -4.850 1.00 93.12 91 THR A N 1
ATOM 739 C CA . THR A 1 91 ? 10.672 -6.549 -3.991 1.00 93.12 91 THR A CA 1
ATOM 740 C C . THR A 1 91 ? 11.040 -6.834 -2.537 1.00 93.12 91 THR A C 1
ATOM 742 O O . THR A 1 91 ? 11.596 -7.888 -2.229 1.00 93.12 91 THR A O 1
ATOM 745 N N . THR A 1 92 ? 10.653 -5.932 -1.636 1.00 92.50 92 THR A N 1
ATOM 746 C CA . THR A 1 92 ? 10.786 -6.079 -0.181 1.00 92.50 92 THR A CA 1
ATOM 747 C C . THR A 1 92 ? 9.392 -6.135 0.457 1.00 92.50 92 THR A C 1
ATOM 749 O O . THR A 1 92 ? 8.584 -5.229 0.238 1.00 92.50 92 THR A O 1
ATOM 752 N N . PRO A 1 93 ? 9.046 -7.174 1.238 1.00 94.38 93 PRO A N 1
ATOM 753 C CA . PRO A 1 93 ? 7.750 -7.246 1.908 1.00 94.38 93 PRO A CA 1
ATOM 754 C C . PRO A 1 93 ? 7.632 -6.224 3.044 1.00 94.38 93 PRO A C 1
ATOM 756 O O . PRO A 1 93 ? 8.551 -6.058 3.842 1.00 94.38 93 PRO A O 1
ATOM 759 N N . ILE A 1 94 ? 6.470 -5.570 3.129 1.00 94.88 94 ILE A N 1
ATOM 760 C CA . ILE A 1 94 ? 6.067 -4.755 4.284 1.00 94.88 94 ILE A CA 1
ATOM 761 C C . ILE A 1 94 ? 5.115 -5.562 5.166 1.00 94.88 94 ILE A C 1
ATOM 763 O O . ILE A 1 94 ? 5.327 -5.686 6.370 1.00 94.88 94 ILE A O 1
ATOM 767 N N . ALA A 1 95 ? 4.058 -6.104 4.559 1.00 96.31 95 ALA A N 1
ATOM 768 C CA . ALA A 1 95 ? 3.028 -6.880 5.231 1.00 96.31 95 ALA A CA 1
ATOM 769 C C . ALA A 1 95 ? 2.630 -8.071 4.359 1.00 96.31 95 ALA A C 1
ATOM 771 O O . ALA A 1 95 ? 2.466 -7.928 3.150 1.00 96.31 95 ALA A O 1
ATOM 772 N N . GLU A 1 96 ? 2.435 -9.229 4.976 1.00 96.50 96 GLU A N 1
ATOM 773 C CA . GLU A 1 96 ? 1.996 -10.442 4.289 1.00 96.50 96 GLU A CA 1
ATOM 774 C C . GLU A 1 96 ? 0.656 -10.906 4.851 1.00 96.50 96 GLU A C 1
ATOM 776 O O . GLU A 1 96 ? 0.402 -10.781 6.052 1.00 96.50 96 GLU A O 1
ATOM 781 N N . HIS A 1 97 ? -0.186 -11.478 3.991 1.00 96.31 97 HIS A N 1
ATOM 782 C CA . HIS A 1 97 ? -1.487 -12.034 4.361 1.00 96.31 97 HIS A CA 1
ATOM 783 C C . HIS A 1 97 ? -2.361 -11.050 5.159 1.00 96.31 97 HIS A C 1
ATOM 785 O O . HIS A 1 97 ? -3.016 -11.422 6.139 1.00 96.31 97 HIS A O 1
ATOM 791 N N . VAL A 1 98 ? -2.409 -9.789 4.725 1.00 96.25 98 VAL A N 1
ATOM 792 C CA . VAL A 1 98 ? -3.308 -8.785 5.294 1.00 96.25 98 VAL A CA 1
ATOM 793 C C . VAL A 1 98 ? -4.744 -9.244 5.080 1.00 96.25 98 VAL A C 1
ATOM 795 O O . VAL A 1 98 ? -5.210 -9.422 3.951 1.00 96.25 98 VAL A O 1
ATOM 798 N N . LYS A 1 99 ? -5.439 -9.473 6.194 1.00 95.00 99 LYS A N 1
ATOM 799 C CA . LYS A 1 99 ? -6.792 -10.016 6.206 1.00 95.00 99 LYS A CA 1
ATOM 800 C C . LYS A 1 99 ? -7.822 -8.901 5.994 1.00 95.00 99 LYS A C 1
ATOM 802 O O . LYS A 1 99 ? -7.798 -7.914 6.732 1.00 95.00 99 LYS A O 1
ATOM 807 N N . PRO A 1 100 ? -8.781 -9.065 5.064 1.00 93.50 100 PRO A N 1
ATOM 808 C CA . PRO A 1 100 ? -9.885 -8.127 4.930 1.00 93.50 100 PRO A CA 1
ATOM 809 C C . PRO A 1 100 ? -10.657 -7.964 6.240 1.00 93.50 100 PRO A C 1
ATOM 811 O O . PRO A 1 100 ? -11.043 -8.939 6.889 1.00 93.50 100 PRO A O 1
ATOM 814 N N . GLY A 1 101 ? -10.918 -6.715 6.612 1.00 89.31 101 GLY A N 1
ATOM 815 C CA . GLY A 1 101 ? -11.727 -6.367 7.771 1.00 89.31 101 GLY A CA 1
ATOM 816 C C . GLY A 1 101 ? -10.969 -6.383 9.088 1.00 89.31 101 GLY A C 1
ATOM 817 O O . GLY A 1 101 ? -11.595 -6.244 10.139 1.00 89.31 101 GLY A O 1
ATOM 818 N N . GLU A 1 102 ? -9.647 -6.532 9.075 1.00 90.88 102 GLU A N 1
ATOM 819 C CA . GLU A 1 102 ? -8.800 -6.490 10.262 1.00 90.88 102 GLU A CA 1
ATOM 820 C C . GLU A 1 102 ? -7.602 -5.571 10.030 1.00 90.88 102 GLU A C 1
ATOM 822 O O . GLU A 1 102 ? -7.036 -5.530 8.943 1.00 90.88 102 GLU A O 1
ATOM 827 N N . TRP A 1 103 ? -7.241 -4.806 11.062 1.00 90.50 103 TRP A N 1
ATOM 828 C CA . TRP A 1 103 ? -5.990 -4.060 11.052 1.00 90.50 103 TRP A CA 1
ATOM 829 C C . TRP A 1 103 ? -4.835 -5.016 11.281 1.00 90.50 103 TRP A C 1
ATOM 831 O O . TRP A 1 103 ? -4.905 -5.866 12.173 1.00 90.50 103 TRP A O 1
ATOM 841 N N . THR A 1 104 ? -3.744 -4.811 10.554 1.00 94.69 104 THR A N 1
ATOM 842 C CA . THR A 1 104 ? -2.453 -5.350 10.976 1.00 94.69 104 THR A CA 1
ATOM 843 C C . THR A 1 104 ? -1.998 -4.665 12.269 1.00 94.69 104 THR A C 1
ATOM 845 O O . THR A 1 104 ? -2.423 -3.551 12.598 1.00 94.69 104 THR A O 1
ATOM 848 N N . SER A 1 105 ? -1.072 -5.294 12.994 1.00 93.50 105 SER A N 1
ATOM 849 C CA . SER A 1 105 ? -0.231 -4.550 13.934 1.00 93.50 105 SER A CA 1
ATOM 850 C C . SER A 1 105 ? 0.567 -3.471 13.190 1.00 93.50 105 SER A C 1
ATOM 852 O O . SER A 1 105 ? 0.705 -3.534 11.967 1.00 93.50 105 SER A O 1
ATOM 854 N N . TYR A 1 106 ? 1.124 -2.503 13.919 1.00 92.19 106 TYR A N 1
ATOM 855 C CA . TYR A 1 106 ? 2.154 -1.635 13.349 1.00 92.19 106 TYR A CA 1
ATOM 856 C C . TYR A 1 106 ? 3.394 -2.466 13.035 1.00 92.19 106 TYR A C 1
ATOM 858 O O . TYR A 1 106 ? 3.923 -3.172 13.896 1.00 92.19 106 TYR A O 1
ATOM 866 N N . LEU A 1 107 ? 3.812 -2.407 11.780 1.00 93.44 107 LEU A N 1
ATOM 867 C CA . LEU A 1 107 ? 4.944 -3.121 11.215 1.00 93.44 107 LEU A CA 1
ATOM 868 C C . LEU A 1 107 ? 6.045 -2.110 10.931 1.00 93.44 107 LEU A C 1
ATOM 870 O O . LEU A 1 107 ? 5.761 -0.998 10.491 1.00 93.44 107 LEU A O 1
ATOM 874 N N . LYS A 1 108 ? 7.300 -2.497 11.159 1.00 90.25 108 LYS A N 1
ATOM 875 C CA . LYS A 1 108 ? 8.440 -1.680 10.738 1.00 90.25 108 LYS A CA 1
ATOM 876 C C . LYS A 1 108 ? 8.598 -1.797 9.228 1.00 90.25 108 LYS A C 1
ATOM 878 O O . LYS A 1 108 ? 8.759 -2.900 8.709 1.00 90.25 108 LYS A O 1
ATOM 883 N N . VAL A 1 109 ? 8.567 -0.664 8.541 1.00 89.19 109 VAL A N 1
ATOM 884 C CA . VAL A 1 109 ? 8.776 -0.582 7.098 1.00 89.19 109 VAL A CA 1
ATOM 885 C C . VAL A 1 109 ? 10.279 -0.577 6.843 1.00 89.19 109 VAL A C 1
ATOM 887 O O . VAL A 1 109 ? 10.967 0.394 7.152 1.00 89.19 109 VAL A O 1
ATOM 890 N N . GLN A 1 110 ? 10.805 -1.677 6.304 1.00 83.56 110 GLN A N 1
ATOM 891 C CA . GLN A 1 110 ? 12.216 -1.759 5.936 1.00 83.56 110 GLN A CA 1
ATOM 892 C C . GLN A 1 110 ? 12.423 -1.159 4.550 1.00 83.56 110 GLN A C 1
ATOM 894 O O . GLN A 1 110 ? 12.031 -1.748 3.545 1.00 83.56 110 GLN A O 1
ATOM 899 N N . VAL A 1 111 ? 13.065 0.005 4.495 1.00 75.19 111 VAL A N 1
ATOM 900 C CA . VAL A 1 111 ? 13.491 0.599 3.228 1.00 75.19 111 VAL A CA 1
ATOM 901 C C . VAL A 1 111 ? 14.847 0.014 2.861 1.00 75.19 111 VAL A C 1
ATOM 903 O O . VAL A 1 111 ? 15.861 0.309 3.490 1.00 75.19 111 VAL A O 1
ATOM 906 N N . THR A 1 112 ? 14.869 -0.864 1.865 1.00 74.00 112 THR A N 1
ATOM 907 C CA . THR A 1 112 ? 16.113 -1.474 1.394 1.00 74.00 112 THR A CA 1
ATOM 908 C C . THR A 1 112 ? 16.822 -0.530 0.430 1.00 74.00 112 THR A C 1
ATOM 910 O O . THR A 1 112 ? 16.247 -0.145 -0.586 1.00 74.00 112 THR A O 1
ATOM 913 N N . MET A 1 113 ? 18.085 -0.197 0.710 1.00 78.50 113 MET A N 1
ATOM 914 C CA . MET A 1 113 ? 18.938 0.444 -0.289 1.00 78.50 113 MET A CA 1
ATOM 915 C C . MET A 1 113 ? 19.326 -0.577 -1.356 1.00 78.50 113 MET A C 1
ATOM 917 O O . MET A 1 113 ? 19.875 -1.636 -1.050 1.00 78.50 113 MET A O 1
ATOM 921 N N . VAL A 1 114 ? 19.044 -0.244 -2.608 1.00 83.31 114 VAL A N 1
ATOM 922 C CA . VAL A 1 114 ? 19.405 -1.035 -3.784 1.00 83.31 114 VAL A CA 1
ATOM 923 C C . VAL A 1 114 ? 20.261 -0.189 -4.715 1.00 83.31 114 VAL A C 1
ATOM 925 O O . VAL A 1 114 ? 20.118 1.030 -4.762 1.00 83.31 114 VAL A O 1
ATOM 928 N N . SER A 1 115 ? 21.157 -0.844 -5.446 1.00 87.88 115 SER A N 1
ATOM 929 C CA . SER A 1 115 ? 22.002 -0.208 -6.458 1.00 87.88 115 SER A CA 1
ATOM 930 C C . SER A 1 115 ? 21.539 -0.631 -7.852 1.00 87.88 115 SER A C 1
ATOM 932 O O . SER A 1 115 ? 21.142 -1.792 -8.004 1.00 87.88 115 SER A O 1
ATOM 934 N N . PRO A 1 116 ? 21.617 0.252 -8.867 1.00 89.62 116 PRO A N 1
ATOM 935 C CA . PRO A 1 116 ? 21.336 -0.127 -10.247 1.00 89.62 116 PRO A CA 1
ATOM 936 C C . PRO A 1 116 ? 22.222 -1.301 -10.673 1.00 89.62 116 PRO A C 1
ATOM 938 O O . PRO A 1 116 ? 23.426 -1.311 -10.391 1.00 89.62 116 PRO A O 1
ATOM 941 N N . GLN A 1 117 ? 21.635 -2.300 -11.328 1.00 90.38 117 GLN A N 1
ATOM 942 C CA . GLN A 1 117 ? 22.372 -3.449 -11.855 1.00 90.38 117 GLN A CA 1
ATOM 943 C C . GLN A 1 117 ? 22.926 -3.178 -13.256 1.00 90.38 117 GLN A C 1
ATOM 945 O O . GLN A 1 117 ? 23.862 -3.853 -13.691 1.00 90.38 117 GLN A O 1
ATOM 950 N N . GLN A 1 118 ? 22.361 -2.199 -13.964 1.00 89.75 118 GLN A N 1
ATOM 951 C CA . GLN A 1 118 ? 22.740 -1.815 -15.317 1.00 89.75 118 GLN A CA 1
ATOM 952 C C . GLN A 1 118 ? 23.208 -0.355 -15.370 1.00 89.75 118 GLN A C 1
ATOM 954 O O . GLN A 1 118 ? 22.906 0.465 -14.509 1.00 89.75 118 GLN A O 1
ATOM 959 N N . SER A 1 119 ? 24.010 -0.023 -16.383 1.00 88.88 119 SER A N 1
ATOM 960 C CA . SER A 1 119 ? 24.433 1.360 -16.616 1.00 88.88 119 SER A CA 1
ATOM 961 C C . SER A 1 119 ? 23.349 2.116 -17.381 1.00 88.88 119 SER A C 1
ATOM 963 O O . SER A 1 119 ? 22.748 1.561 -18.298 1.00 88.88 119 SER A O 1
ATOM 965 N N . GLY A 1 120 ? 23.133 3.388 -17.037 1.00 89.81 120 GLY A N 1
ATOM 966 C CA . GLY A 1 120 ? 22.129 4.230 -17.693 1.00 89.81 120 GLY A CA 1
ATOM 967 C C . GLY A 1 120 ? 20.695 4.007 -17.203 1.00 89.81 120 GLY A C 1
ATOM 968 O O . GLY A 1 120 ? 19.768 4.474 -17.857 1.00 89.81 120 GLY A O 1
ATOM 969 N N . THR A 1 121 ? 20.515 3.312 -16.077 1.00 93.25 121 THR A N 1
ATOM 970 C CA . THR A 1 121 ? 19.220 3.098 -15.425 1.00 93.25 121 THR A CA 1
ATOM 971 C C . THR A 1 121 ? 19.100 3.905 -14.132 1.00 93.25 121 THR A C 1
ATOM 973 O O . THR A 1 121 ? 20.092 4.283 -13.503 1.00 93.25 121 THR A O 1
ATOM 976 N N . GLU A 1 122 ? 17.860 4.169 -13.737 1.00 91.56 122 GLU A N 1
ATOM 977 C CA . GLU A 1 122 ? 17.470 4.841 -12.502 1.00 91.56 122 GLU A CA 1
ATOM 978 C C . GLU A 1 122 ? 16.644 3.898 -11.622 1.00 91.56 122 GLU A C 1
ATOM 980 O O . GLU A 1 122 ? 16.121 2.885 -12.092 1.00 91.56 122 GLU A O 1
ATOM 985 N N . LEU A 1 123 ? 16.525 4.232 -10.335 1.00 90.31 123 LEU A N 1
ATOM 986 C CA . LEU A 1 123 ? 15.755 3.467 -9.358 1.00 90.31 123 LEU A CA 1
ATOM 987 C C . LEU A 1 123 ? 14.563 4.279 -8.861 1.00 90.31 123 LEU A C 1
ATOM 989 O O . LEU A 1 123 ? 14.719 5.432 -8.462 1.00 90.31 123 LEU A O 1
ATOM 993 N N . TYR A 1 124 ? 13.387 3.659 -8.829 1.00 88.56 124 TYR A N 1
ATOM 994 C CA . TYR A 1 124 ? 12.165 4.288 -8.339 1.00 88.56 124 TYR A CA 1
ATOM 995 C C . TYR A 1 124 ? 11.396 3.352 -7.399 1.00 88.56 124 TYR A C 1
ATOM 997 O O . TYR A 1 124 ? 10.897 2.314 -7.845 1.00 88.56 124 TYR A O 1
ATOM 1005 N N . PRO A 1 125 ? 11.307 3.674 -6.095 1.00 89.19 125 PRO A N 1
ATOM 1006 C CA . PRO A 1 125 ? 10.532 2.888 -5.151 1.00 89.19 125 PRO A CA 1
ATOM 1007 C C . PRO A 1 125 ? 9.039 3.204 -5.277 1.00 89.19 125 PRO A C 1
ATOM 1009 O O . PRO A 1 125 ? 8.626 4.363 -5.269 1.00 89.19 125 PRO A O 1
ATOM 1012 N N . ILE A 1 126 ? 8.223 2.160 -5.313 1.00 91.81 126 ILE A N 1
ATOM 1013 C CA . ILE A 1 126 ? 6.766 2.229 -5.229 1.00 91.81 126 ILE A CA 1
ATOM 1014 C C . ILE A 1 126 ? 6.271 1.232 -4.186 1.00 91.81 126 ILE A C 1
ATOM 1016 O O . ILE A 1 126 ? 6.909 0.210 -3.938 1.00 91.81 126 ILE A O 1
ATOM 1020 N N . VAL A 1 127 ? 5.115 1.500 -3.582 1.00 94.94 127 VAL A N 1
ATOM 1021 C CA . VAL A 1 127 ? 4.442 0.514 -2.731 1.00 94.94 127 VAL A CA 1
ATOM 1022 C C . VAL A 1 127 ? 3.292 -0.093 -3.503 1.00 94.94 127 VAL A C 1
ATOM 1024 O O . VAL A 1 127 ? 2.429 0.626 -3.995 1.00 94.94 127 VAL A O 1
ATOM 1027 N N . VAL A 1 128 ? 3.266 -1.416 -3.597 1.00 96.44 128 VAL A N 1
ATOM 1028 C CA . VAL A 1 128 ? 2.279 -2.158 -4.381 1.00 96.44 128 VAL A CA 1
ATOM 1029 C C . VAL A 1 128 ? 1.512 -3.142 -3.513 1.00 96.44 128 VAL A C 1
ATOM 1031 O O . VAL A 1 128 ? 2.041 -3.705 -2.551 1.00 96.44 128 VAL A O 1
ATOM 1034 N N . VAL A 1 129 ? 0.258 -3.371 -3.891 1.00 97.56 129 VAL A N 1
ATOM 1035 C CA . VAL A 1 129 ? -0.623 -4.365 -3.277 1.00 97.56 129 VAL A CA 1
ATOM 1036 C C . VAL A 1 129 ? -0.779 -5.555 -4.222 1.00 97.56 129 VAL A C 1
ATOM 1038 O O . VAL A 1 129 ? -1.098 -5.397 -5.404 1.00 97.56 129 VAL A O 1
ATOM 1041 N N . ARG A 1 130 ? -0.574 -6.765 -3.703 1.00 97.25 130 ARG A N 1
ATOM 1042 C CA . ARG A 1 130 ? -0.681 -8.023 -4.451 1.00 97.25 130 ARG A CA 1
ATOM 1043 C C . ARG A 1 130 ? -1.694 -8.949 -3.812 1.00 97.25 130 ARG A C 1
ATOM 1045 O O . ARG A 1 130 ? -1.850 -8.965 -2.597 1.00 97.25 130 ARG A O 1
ATOM 1052 N N . ASP A 1 131 ? -2.359 -9.763 -4.618 1.00 96.25 131 ASP A N 1
ATOM 1053 C CA . ASP A 1 131 ? -3.143 -10.875 -4.089 1.00 96.25 131 ASP A CA 1
ATOM 1054 C C . ASP A 1 131 ? -2.197 -11.895 -3.431 1.00 96.25 131 ASP A C 1
ATOM 1056 O O . ASP A 1 131 ? -1.259 -12.390 -4.058 1.00 96.25 131 ASP A O 1
ATOM 1060 N N . ALA A 1 132 ? -2.434 -12.224 -2.159 1.00 96.44 132 ALA A N 1
ATOM 1061 C CA . ALA A 1 132 ? -1.499 -13.032 -1.375 1.00 96.44 132 ALA A CA 1
ATOM 1062 C C . ALA A 1 132 ? -1.372 -14.479 -1.882 1.00 96.44 132 ALA A C 1
ATOM 1064 O O . ALA A 1 132 ? -0.377 -15.151 -1.600 1.00 96.44 132 ALA A O 1
ATOM 1065 N N . LYS A 1 133 ? -2.362 -14.981 -2.633 1.00 95.25 133 LYS A N 1
ATOM 1066 C CA . LYS A 1 133 ? -2.378 -16.357 -3.145 1.00 95.25 133 LYS A CA 1
ATOM 1067 C C . LYS A 1 133 ? -1.713 -16.460 -4.513 1.00 95.25 133 LYS A C 1
ATOM 1069 O O . LYS A 1 133 ? -0.906 -17.355 -4.739 1.00 95.25 133 LYS A O 1
ATOM 1074 N N . THR A 1 134 ? -2.111 -15.594 -5.434 1.00 95.50 134 THR A N 1
ATOM 1075 C CA . THR A 1 134 ? -1.664 -15.613 -6.833 1.00 95.50 134 THR A CA 1
ATOM 1076 C C . THR A 1 134 ? -0.376 -14.832 -7.042 1.00 95.50 134 THR A C 1
ATOM 1078 O O . THR A 1 134 ? 0.324 -15.097 -8.012 1.00 95.50 134 THR A O 1
ATOM 1081 N N . LYS A 1 135 ? -0.054 -13.907 -6.128 1.00 94.94 135 LYS A N 1
ATOM 1082 C CA . LYS A 1 135 ? 1.043 -12.933 -6.226 1.00 94.94 135 LYS A CA 1
ATOM 1083 C C . LYS A 1 135 ? 0.898 -11.938 -7.386 1.00 94.94 135 LYS A C 1
ATOM 1085 O O . LYS A 1 135 ? 1.790 -11.119 -7.595 1.00 94.94 135 LYS A O 1
ATOM 1090 N N . ASP A 1 136 ? -0.236 -11.960 -8.088 1.00 95.75 136 ASP A N 1
ATOM 1091 C CA . ASP A 1 136 ? -0.585 -10.966 -9.099 1.00 95.75 136 ASP A CA 1
ATOM 1092 C C . ASP A 1 136 ? -0.852 -9.604 -8.442 1.00 95.75 136 ASP A C 1
ATOM 1094 O O . ASP A 1 136 ? -1.289 -9.516 -7.289 1.00 95.75 136 ASP A O 1
ATOM 1098 N N . TYR A 1 137 ? -0.651 -8.529 -9.205 1.00 95.94 137 TYR A N 1
ATOM 1099 C CA . TYR A 1 137 ? -1.085 -7.192 -8.810 1.00 95.94 137 TYR A CA 1
ATOM 1100 C C . TYR A 1 137 ? -2.595 -7.165 -8.537 1.00 95.94 137 TYR A C 1
ATOM 1102 O O . TYR A 1 137 ? -3.401 -7.678 -9.321 1.00 95.94 137 TYR A O 1
ATOM 1110 N N . TYR A 1 138 ? -2.973 -6.589 -7.397 1.00 95.31 138 TYR A N 1
ATOM 1111 C CA . TYR A 1 138 ? -4.303 -6.761 -6.816 1.00 95.31 138 TYR A CA 1
ATOM 1112 C C . TYR A 1 138 ? -5.439 -6.157 -7.660 1.00 95.31 138 TYR A C 1
ATOM 1114 O O . TYR A 1 138 ? -6.554 -6.689 -7.711 1.00 95.31 138 TYR A O 1
ATOM 1122 N N . ILE A 1 139 ? -5.162 -5.056 -8.354 1.00 95.00 139 ILE A N 1
ATOM 1123 C CA . ILE A 1 139 ? -6.096 -4.385 -9.251 1.00 95.00 139 ILE A CA 1
ATOM 1124 C C . ILE A 1 139 ? -5.770 -4.745 -10.689 1.00 95.00 139 ILE A C 1
ATOM 1126 O O . ILE A 1 139 ? -4.682 -4.467 -11.178 1.00 95.00 139 ILE A O 1
ATOM 1130 N N . ASN A 1 140 ? -6.736 -5.385 -11.355 1.00 93.56 140 ASN A N 1
ATOM 1131 C CA . ASN A 1 140 ? -6.722 -5.712 -12.785 1.00 93.56 140 ASN A CA 1
ATOM 1132 C C . ASN A 1 140 ? -5.417 -6.373 -13.286 1.00 93.56 140 ASN A C 1
ATOM 1134 O O . ASN A 1 140 ? -5.131 -6.334 -14.480 1.00 93.56 140 ASN A O 1
ATOM 1138 N N . LYS A 1 141 ? -4.637 -7.001 -12.388 1.00 94.06 141 LYS A N 1
ATOM 1139 C CA . LYS A 1 141 ? -3.293 -7.539 -12.655 1.00 94.06 141 LYS A CA 1
ATOM 1140 C C . LYS A 1 141 ? -2.316 -6.501 -13.223 1.00 94.06 141 LYS A C 1
ATOM 1142 O O . LYS A 1 141 ? -1.388 -6.851 -13.946 1.00 94.06 141 LYS A O 1
ATOM 1147 N N . ASN A 1 142 ? -2.519 -5.233 -12.880 1.00 93.75 142 ASN A N 1
ATOM 1148 C CA . ASN A 1 142 ? -1.715 -4.109 -13.328 1.00 93.75 142 ASN A CA 1
ATOM 1149 C C . ASN A 1 142 ? -0.976 -3.472 -12.141 1.00 93.75 142 ASN A C 1
ATOM 1151 O O . ASN A 1 142 ? -1.578 -3.189 -11.102 1.00 93.75 142 ASN A O 1
ATOM 1155 N N . ARG A 1 143 ? 0.333 -3.248 -12.314 1.00 93.56 143 ARG A N 1
ATOM 1156 C CA . ARG A 1 143 ? 1.211 -2.647 -11.304 1.00 93.56 143 ARG A CA 1
ATOM 1157 C C . ARG A 1 143 ? 0.718 -1.274 -10.876 1.00 93.56 143 ARG A C 1
ATOM 1159 O O . ARG A 1 143 ? 0.470 -1.069 -9.696 1.00 93.56 143 ARG A O 1
ATOM 1166 N N . ASP A 1 144 ? 0.560 -0.371 -11.835 1.00 91.56 144 ASP A N 1
ATOM 1167 C CA . ASP A 1 144 ? 0.316 1.048 -11.582 1.00 91.56 144 ASP A CA 1
ATOM 1168 C C . ASP A 1 144 ? -1.048 1.266 -10.923 1.00 91.56 144 ASP A C 1
ATOM 1170 O O . ASP A 1 144 ? -1.179 2.068 -10.004 1.00 91.56 144 ASP A O 1
ATOM 1174 N N . GLU A 1 145 ? -2.049 0.474 -11.311 1.00 94.38 145 GLU A N 1
ATOM 1175 C CA . GLU A 1 145 ? -3.376 0.497 -10.685 1.00 94.38 145 GLU A CA 1
ATOM 1176 C C . GLU A 1 145 ? -3.403 -0.134 -9.279 1.00 94.38 145 GLU A C 1
ATOM 1178 O O . GLU A 1 145 ? -4.364 0.060 -8.531 1.00 94.38 145 GLU A O 1
ATOM 1183 N N . SER A 1 146 ? -2.365 -0.895 -8.920 1.00 96.19 146 SER A N 1
ATOM 1184 C CA . SER A 1 146 ? -2.195 -1.533 -7.606 1.00 96.19 146 SER A CA 1
ATOM 1185 C C . SER A 1 146 ? -1.182 -0.816 -6.713 1.00 96.19 146 SER A C 1
ATOM 1187 O O . SER A 1 146 ? -0.893 -1.295 -5.612 1.00 96.19 146 SER A O 1
ATOM 1189 N N . THR A 1 147 ? -0.637 0.307 -7.177 1.00 95.44 147 THR A N 1
ATOM 1190 C CA . THR A 1 147 ? 0.283 1.150 -6.418 1.00 95.44 147 THR A CA 1
ATOM 1191 C C . THR A 1 147 ? -0.492 2.007 -5.422 1.00 95.44 147 THR A C 1
ATOM 1193 O O . THR A 1 147 ? -1.543 2.566 -5.739 1.00 95.44 147 THR A O 1
ATOM 1196 N N . ILE A 1 148 ? 0.038 2.132 -4.209 1.00 94.94 148 ILE A N 1
ATOM 1197 C CA . ILE A 1 148 ? -0.478 3.027 -3.176 1.00 94.94 148 ILE A CA 1
ATOM 1198 C C . ILE A 1 148 ? 0.551 4.096 -2.853 1.00 94.94 148 ILE A C 1
ATOM 1200 O O . ILE A 1 148 ? 1.755 3.843 -2.803 1.00 94.94 148 ILE A O 1
ATOM 1204 N N . ASN A 1 149 ? 0.060 5.302 -2.594 1.00 87.56 149 ASN A N 1
ATOM 1205 C CA . ASN A 1 149 ? 0.912 6.392 -2.156 1.00 87.56 149 ASN A CA 1
ATOM 1206 C C . ASN A 1 149 ? 1.245 6.196 -0.680 1.00 87.56 149 ASN A C 1
ATOM 1208 O O . ASN A 1 149 ? 0.414 6.411 0.201 1.00 87.56 149 ASN A O 1
ATOM 1212 N N . MET A 1 150 ? 2.479 5.786 -0.431 1.00 88.56 150 MET A N 1
ATOM 1213 C CA . MET A 1 150 ? 3.109 5.839 0.876 1.00 88.56 150 MET A CA 1
ATOM 1214 C C . MET A 1 150 ? 4.384 6.647 0.741 1.00 88.56 150 MET A C 1
ATOM 1216 O O . MET A 1 150 ? 5.076 6.590 -0.275 1.00 88.56 150 MET A O 1
ATOM 1220 N N . GLU A 1 151 ? 4.712 7.397 1.778 1.00 76.31 151 GLU A N 1
ATOM 1221 C CA . GLU A 1 151 ? 5.892 8.243 1.756 1.00 76.31 151 GLU A CA 1
ATOM 1222 C C . GLU A 1 151 ? 7.095 7.400 2.185 1.00 76.31 151 GLU A C 1
ATOM 1224 O O . GLU A 1 151 ? 7.495 7.414 3.351 1.00 76.31 151 GLU A O 1
ATOM 1229 N N . VAL A 1 152 ? 7.622 6.616 1.239 1.00 73.25 152 VAL A N 1
ATOM 1230 C CA . VAL A 1 152 ? 8.833 5.808 1.411 1.00 73.25 152 VAL A CA 1
ATOM 1231 C C . VAL A 1 152 ? 10.053 6.740 1.382 1.00 73.25 152 VAL A C 1
ATOM 1233 O O . VAL A 1 152 ? 10.272 7.404 0.369 1.00 73.25 152 VAL A O 1
ATOM 1236 N N . PRO A 1 153 ? 10.843 6.834 2.468 1.00 63.72 153 PRO A N 1
ATOM 1237 C CA . PRO A 1 153 ? 12.058 7.640 2.477 1.00 63.72 153 PRO A CA 1
ATOM 1238 C C . PRO A 1 153 ? 13.038 7.176 1.394 1.00 63.72 153 PRO A C 1
ATOM 1240 O O . PRO A 1 153 ? 13.382 6.000 1.347 1.00 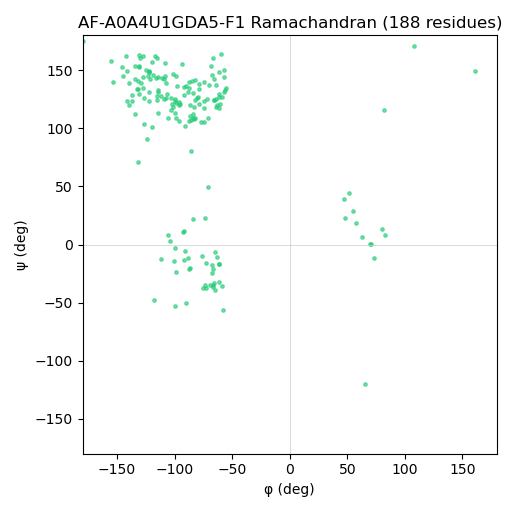63.72 153 PRO A O 1
ATOM 1243 N N . TYR A 1 154 ? 13.503 8.090 0.544 1.00 55.09 154 TYR A N 1
ATOM 1244 C CA . TYR A 1 154 ? 14.408 7.766 -0.566 1.00 55.09 154 TYR A CA 1
ATOM 1245 C C . TYR A 1 154 ? 15.813 7.354 -0.086 1.00 55.09 154 TYR A C 1
ATOM 1247 O O . TYR A 1 154 ? 16.412 6.436 -0.636 1.00 55.09 154 TYR A O 1
ATOM 1255 N N . ASP A 1 155 ? 16.297 7.955 1.005 1.00 59.91 155 ASP A N 1
ATOM 1256 C CA . ASP A 1 155 ? 17.663 7.752 1.514 1.00 59.91 155 ASP A CA 1
ATOM 1257 C C . ASP A 1 155 ? 17.779 6.617 2.551 1.00 59.91 155 ASP A C 1
ATOM 1259 O O . ASP A 1 155 ? 18.778 6.506 3.259 1.00 59.91 155 ASP A O 1
ATOM 1263 N N . GLY A 1 156 ? 16.735 5.796 2.717 1.00 55.59 156 GLY A N 1
ATOM 1264 C CA . GLY A 1 156 ? 16.712 4.717 3.716 1.00 55.59 156 GLY A CA 1
ATOM 1265 C C . GLY A 1 156 ? 16.635 5.182 5.179 1.00 55.59 156 GLY A C 1
ATOM 1266 O O . GLY A 1 156 ? 16.575 4.347 6.077 1.00 55.59 156 GLY A O 1
ATOM 1267 N N . VAL A 1 157 ? 16.595 6.494 5.428 1.00 58.25 157 VAL A N 1
ATOM 1268 C CA . VAL A 1 157 ? 16.463 7.105 6.759 1.00 58.25 157 VAL A CA 1
ATOM 1269 C C . VAL A 1 157 ? 15.110 7.795 6.879 1.00 58.25 157 VAL A C 1
ATOM 1271 O O . VAL A 1 157 ? 14.747 8.620 6.043 1.00 58.25 157 VAL A O 1
ATOM 1274 N N . SER A 1 158 ? 14.363 7.474 7.932 1.00 64.94 158 SER A N 1
ATOM 1275 C CA . SER A 1 158 ? 13.110 8.148 8.275 1.00 64.94 158 SER A CA 1
ATOM 1276 C C . SER A 1 158 ? 13.334 9.018 9.512 1.00 64.94 158 SER A C 1
ATOM 1278 O O . SER A 1 158 ? 13.988 8.566 10.443 1.00 64.94 158 SER A O 1
ATOM 1280 N N . PRO A 1 159 ? 12.794 10.243 9.608 1.00 65.75 159 PRO A N 1
ATOM 1281 C CA . PRO A 1 159 ? 12.907 11.061 10.822 1.00 65.75 159 PRO A CA 1
ATOM 1282 C C . PRO A 1 159 ? 12.008 10.566 11.979 1.00 65.75 159 PRO A C 1
ATOM 1284 O O . PRO A 1 159 ? 11.646 11.349 12.854 1.00 65.75 159 PRO A O 1
ATOM 1287 N N . GLY A 1 160 ? 11.615 9.289 11.966 1.00 77.25 160 GLY A N 1
ATOM 1288 C CA . GLY A 1 160 ? 10.508 8.761 12.750 1.00 77.25 160 GLY A CA 1
ATOM 1289 C C . GLY A 1 160 ? 9.183 9.041 12.043 1.00 77.25 160 GLY A C 1
ATOM 1290 O O . GLY A 1 160 ? 8.788 10.193 11.864 1.00 77.25 160 GLY A O 1
ATOM 1291 N N . LYS A 1 161 ? 8.475 7.992 11.618 1.00 85.31 161 LYS A N 1
ATOM 1292 C CA . LYS A 1 161 ? 7.234 8.127 10.849 1.00 85.31 161 LYS A CA 1
ATOM 1293 C C . LYS A 1 161 ? 6.214 7.061 11.185 1.00 85.31 161 LYS A C 1
ATOM 1295 O O . LYS A 1 161 ? 6.555 5.901 11.399 1.00 85.31 161 LYS A O 1
ATOM 1300 N N . VAL A 1 162 ? 4.951 7.466 11.145 1.00 87.75 162 VAL A N 1
ATOM 1301 C CA . VAL A 1 162 ? 3.801 6.584 11.312 1.00 87.75 162 VAL A CA 1
ATOM 1302 C C . VAL A 1 162 ? 2.820 6.846 10.187 1.00 87.75 162 VAL A C 1
ATOM 1304 O O . VAL A 1 162 ? 2.473 7.999 9.946 1.00 87.75 162 VAL A O 1
ATOM 1307 N N . GLN A 1 163 ? 2.385 5.789 9.508 1.00 90.00 163 GLN A N 1
ATOM 1308 C CA . GLN A 1 163 ? 1.266 5.842 8.565 1.00 90.00 163 GLN A CA 1
ATOM 1309 C C . GLN A 1 163 ? 0.243 4.764 8.927 1.00 90.00 163 GLN A C 1
ATOM 1311 O O . GLN A 1 163 ? 0.603 3.671 9.364 1.00 90.00 163 GLN A O 1
ATOM 1316 N N . SER A 1 164 ? -1.039 5.068 8.755 1.00 90.25 164 SER A N 1
ATOM 1317 C CA . SER A 1 164 ? -2.125 4.112 8.986 1.00 90.25 164 SER A CA 1
ATOM 1318 C C . SER A 1 164 ? -2.976 4.063 7.737 1.00 90.25 164 SER A C 1
ATOM 1320 O O . SER A 1 164 ? -3.708 5.004 7.444 1.00 90.25 164 SER A O 1
ATOM 1322 N N . VAL A 1 165 ? -2.816 3.008 6.944 1.00 93.50 165 VAL A N 1
ATOM 1323 C CA . VAL A 1 165 ? -3.289 2.996 5.561 1.00 93.50 165 VAL A CA 1
ATOM 1324 C C . VAL A 1 165 ? -4.580 2.193 5.440 1.00 93.50 165 VAL A C 1
ATOM 1326 O O . VAL A 1 165 ? -4.606 0.977 5.639 1.00 93.50 165 VAL A O 1
ATOM 1329 N N . TYR A 1 166 ? -5.660 2.876 5.069 1.00 92.19 166 TYR A N 1
ATOM 1330 C CA . TYR A 1 166 ? -6.918 2.251 4.667 1.00 92.19 166 TYR A CA 1
ATOM 1331 C C . TYR A 1 166 ? -6.900 1.964 3.166 1.00 92.19 166 TYR A C 1
ATOM 1333 O O . TYR A 1 166 ? -6.600 2.855 2.374 1.00 92.19 166 TYR A O 1
ATOM 1341 N N . LEU A 1 167 ? -7.268 0.744 2.782 1.00 94.19 167 LEU A N 1
ATOM 1342 C CA . LEU A 1 167 ? -7.310 0.261 1.406 1.00 94.19 167 LEU A CA 1
ATOM 1343 C C . LEU A 1 167 ? -8.719 -0.212 1.053 1.00 94.19 167 LEU A C 1
ATOM 1345 O O . LEU A 1 167 ? -9.304 -1.025 1.770 1.00 94.19 167 LEU A O 1
ATOM 1349 N N . ASN A 1 168 ? -9.249 0.233 -0.084 1.00 92.25 168 ASN A N 1
ATOM 1350 C CA . ASN A 1 168 ? -10.546 -0.202 -0.586 1.00 92.25 168 ASN A CA 1
ATOM 1351 C C . ASN A 1 168 ? -10.531 -0.416 -2.098 1.00 92.25 168 ASN A C 1
ATOM 1353 O O . ASN A 1 168 ? -10.298 0.500 -2.882 1.00 92.25 168 ASN A O 1
ATOM 1357 N N . ARG A 1 169 ? -10.833 -1.645 -2.510 1.00 92.44 169 ARG A N 1
ATOM 1358 C CA . ARG A 1 169 ? -10.983 -2.012 -3.915 1.00 92.44 169 ARG A CA 1
ATOM 1359 C C . ARG A 1 169 ? -12.395 -1.680 -4.381 1.00 92.44 169 ARG A C 1
ATOM 1361 O O . ARG A 1 169 ? -13.359 -2.318 -3.973 1.00 92.44 169 ARG A O 1
ATOM 1368 N N . LYS A 1 170 ? -12.535 -0.707 -5.272 1.00 91.12 170 LYS A N 1
ATOM 1369 C CA . LYS A 1 170 ? -13.839 -0.245 -5.758 1.00 91.12 170 LYS A CA 1
ATOM 1370 C C . LYS A 1 170 ? -14.045 -0.620 -7.216 1.00 91.12 170 LYS A C 1
ATOM 1372 O O . LYS A 1 170 ? -13.115 -0.607 -8.013 1.00 91.12 170 LYS A O 1
ATOM 1377 N N . TRP A 1 171 ? -15.278 -0.969 -7.565 1.00 89.69 171 TRP A N 1
ATOM 1378 C CA . TRP A 1 171 ? -15.671 -1.218 -8.949 1.00 89.69 171 TRP A CA 1
ATOM 1379 C C . TRP A 1 171 ? -15.910 0.116 -9.664 1.00 89.69 171 TRP A C 1
ATOM 1381 O O . TRP A 1 171 ? -16.672 0.945 -9.164 1.00 89.69 171 TRP A O 1
ATOM 1391 N N . SER A 1 172 ? -15.267 0.324 -10.815 1.00 85.69 172 SER A N 1
ATOM 1392 C CA . SER A 1 172 ? -15.423 1.539 -11.634 1.00 85.69 172 SER A CA 1
ATOM 1393 C C . SER A 1 172 ? -16.373 1.365 -12.824 1.00 85.69 172 SER A C 1
ATOM 1395 O O . SER A 1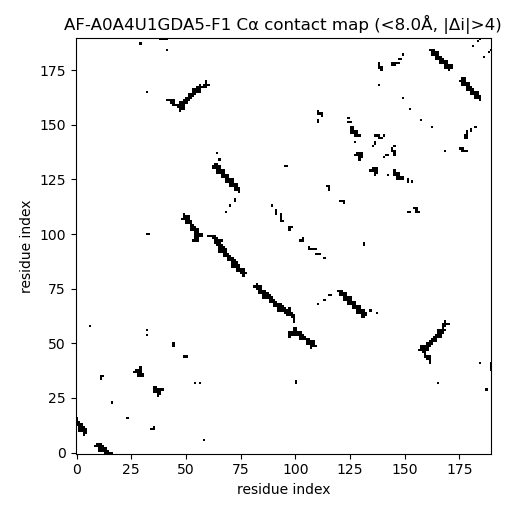 172 ? -16.640 2.339 -13.523 1.00 85.69 172 SER A O 1
ATOM 1397 N N . GLY A 1 173 ? -16.916 0.163 -13.046 1.00 82.62 173 GLY A N 1
ATOM 1398 C CA . GLY A 1 173 ? -17.659 -0.181 -14.265 1.00 82.62 173 GLY A CA 1
ATOM 1399 C C . GLY A 1 173 ? -16.863 -1.123 -15.171 1.00 82.62 173 GLY A C 1
ATOM 1400 O O . GLY A 1 173 ? -15.700 -1.396 -14.904 1.00 82.62 173 GLY A O 1
ATOM 1401 N N . GLU A 1 174 ? -17.491 -1.666 -16.219 1.00 82.00 174 GLU A N 1
ATOM 1402 C CA . GLU A 1 174 ? -16.820 -2.430 -17.299 1.00 82.00 174 GLU A CA 1
ATOM 1403 C C . GLU A 1 174 ? -15.815 -3.507 -16.831 1.00 82.00 174 GLU A C 1
ATOM 1405 O O . GLU A 1 174 ? -14.749 -3.685 -17.414 1.00 82.00 174 GLU A O 1
ATOM 1410 N N . ASN A 1 175 ? -16.141 -4.234 -15.756 1.00 81.38 175 ASN A N 1
ATOM 1411 C CA . ASN A 1 175 ? -15.258 -5.231 -15.121 1.00 81.38 175 ASN A CA 1
ATOM 1412 C C . ASN A 1 175 ? -13.891 -4.700 -14.645 1.00 81.38 175 ASN A C 1
ATOM 1414 O O . ASN A 1 175 ? -12.989 -5.495 -14.380 1.00 81.38 175 ASN A O 1
ATOM 1418 N N . LYS A 1 176 ? -13.744 -3.385 -14.486 1.00 88.31 176 LYS A N 1
ATOM 1419 C CA . LYS A 1 176 ? -12.554 -2.752 -13.928 1.00 88.31 176 LYS A CA 1
ATOM 1420 C C . LYS A 1 176 ? -12.744 -2.419 -12.458 1.00 88.31 176 LYS A C 1
ATOM 1422 O O . LYS A 1 176 ? -13.829 -2.058 -11.990 1.00 88.31 176 LYS A O 1
ATOM 1427 N N . PHE A 1 177 ? -11.645 -2.545 -11.734 1.00 91.69 177 PHE A N 1
ATOM 1428 C CA . PHE A 1 177 ? -11.526 -2.098 -10.358 1.00 91.69 177 PHE A CA 1
ATOM 1429 C C . PHE A 1 177 ? -10.499 -0.974 -10.267 1.00 91.69 177 PHE A C 1
ATOM 1431 O O . PHE A 1 177 ? -9.659 -0.831 -11.151 1.00 91.69 177 PHE A O 1
ATOM 1438 N N . TYR A 1 178 ? -10.558 -0.201 -9.192 1.00 92.94 178 TYR A N 1
ATOM 1439 C CA . TYR A 1 178 ? -9.510 0.727 -8.789 1.00 92.94 178 TYR A CA 1
ATOM 1440 C C . TYR A 1 178 ? -9.242 0.578 -7.293 1.00 92.94 178 TYR A C 1
ATOM 1442 O O . TYR A 1 178 ? -10.124 0.150 -6.537 1.00 92.94 178 TYR A O 1
ATOM 1450 N N . LEU A 1 179 ? -8.027 0.916 -6.870 1.00 93.69 179 LEU A N 1
ATOM 1451 C CA . LEU A 1 179 ? -7.657 0.947 -5.463 1.00 93.69 179 LEU A CA 1
ATOM 1452 C C . LEU A 1 179 ? -7.786 2.369 -4.931 1.00 93.69 179 LEU A C 1
ATOM 1454 O O . LEU A 1 179 ? -7.140 3.297 -5.406 1.00 93.69 179 LEU A O 1
ATOM 1458 N N . GLU A 1 180 ? -8.635 2.535 -3.930 1.00 93.00 180 GLU A N 1
ATOM 1459 C CA . GLU A 1 180 ? -8.656 3.720 -3.090 1.00 93.00 180 GLU A CA 1
ATOM 1460 C C . GLU A 1 180 ? -7.761 3.466 -1.876 1.00 93.00 180 GLU A C 1
ATOM 1462 O O . GLU A 1 180 ? -7.914 2.450 -1.195 1.00 93.00 180 GLU A O 1
ATOM 1467 N N . ALA A 1 181 ? -6.835 4.385 -1.612 1.00 92.69 181 ALA A N 1
ATOM 1468 C CA . ALA A 1 181 ? -5.921 4.315 -0.484 1.00 92.69 181 ALA A CA 1
ATOM 1469 C C . ALA A 1 181 ? -5.885 5.658 0.251 1.00 92.69 181 ALA A C 1
ATOM 1471 O O . ALA A 1 181 ? -5.772 6.708 -0.383 1.00 92.69 181 ALA A O 1
ATOM 1472 N N . PHE A 1 182 ? -5.965 5.621 1.580 1.00 89.44 182 PHE A N 1
ATOM 1473 C CA . PHE A 1 182 ? -5.881 6.807 2.430 1.00 89.44 182 PHE A CA 1
ATOM 1474 C C . PHE A 1 182 ? -4.908 6.586 3.580 1.00 89.44 182 PHE A C 1
ATOM 1476 O O . PHE A 1 182 ? -5.017 5.584 4.285 1.00 89.44 182 PHE A O 1
ATOM 1483 N N . ASP A 1 183 ? -4.029 7.559 3.820 1.00 89.25 183 ASP A N 1
ATOM 1484 C CA . ASP A 1 183 ? -3.304 7.659 5.084 1.00 89.25 183 ASP A CA 1
ATOM 1485 C C . ASP A 1 183 ? -4.178 8.366 6.125 1.00 89.25 183 ASP A C 1
ATOM 1487 O O . ASP A 1 183 ? -4.431 9.573 6.064 1.00 89.25 183 ASP A O 1
ATOM 1491 N N . LEU A 1 184 ? -4.656 7.595 7.094 1.00 84.00 184 LEU A N 1
ATOM 1492 C CA . LEU A 1 184 ? -5.518 8.087 8.156 1.00 84.00 184 LEU A CA 1
ATOM 1493 C C . LEU A 1 184 ? -4.787 9.048 9.099 1.00 84.00 184 LEU A C 1
ATOM 1495 O O . LEU A 1 184 ? -5.447 9.910 9.675 1.00 84.00 184 LEU A O 1
ATOM 1499 N N . VAL A 1 185 ? -3.455 8.964 9.216 1.00 82.12 185 VAL A N 1
ATOM 1500 C CA . VAL A 1 185 ? -2.667 9.914 10.022 1.00 82.12 185 VAL A CA 1
ATOM 1501 C C . VAL A 1 185 ? -2.762 11.320 9.427 1.00 82.12 185 VAL A C 1
ATOM 1503 O O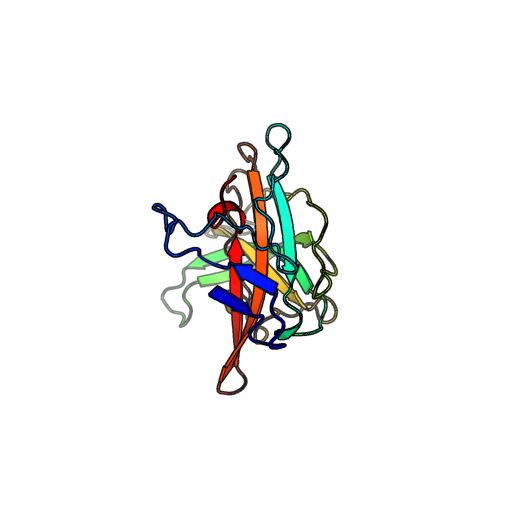 . VAL A 1 185 ? -2.923 12.290 10.164 1.00 82.12 185 VAL A O 1
ATOM 1506 N N . GLN A 1 186 ? -2.741 11.437 8.095 1.00 80.50 186 GLN A N 1
ATOM 1507 C CA . GLN A 1 186 ? -2.904 12.720 7.403 1.00 80.50 186 GLN A CA 1
ATOM 1508 C C . GLN A 1 186 ? -4.346 13.238 7.456 1.00 80.50 186 GLN A C 1
ATOM 1510 O O . GLN A 1 186 ? -4.565 14.441 7.590 1.00 80.50 186 GLN A O 1
ATOM 1515 N N . LEU A 1 187 ? -5.337 12.345 7.360 1.00 74.25 187 LEU A N 1
ATOM 1516 C CA . LEU A 1 187 ? -6.753 12.729 7.411 1.00 74.25 187 LEU A CA 1
ATOM 1517 C C . LEU A 1 187 ? -7.217 13.114 8.821 1.00 74.25 187 LEU A C 1
ATOM 1519 O O . LEU A 1 187 ? -8.056 14.002 8.978 1.00 74.25 187 LEU A O 1
ATOM 1523 N N . PHE A 1 188 ? -6.679 12.449 9.841 1.00 73.44 188 PHE A N 1
ATOM 1524 C CA . PHE A 1 188 ? -7.048 12.626 11.240 1.00 73.44 188 PHE A CA 1
ATOM 1525 C C . PHE A 1 188 ? -5.788 12.782 12.096 1.00 73.44 188 PHE A C 1
ATOM 1527 O O . PHE A 1 188 ? -5.465 11.865 12.850 1.00 73.44 188 PHE A O 1
ATOM 1534 N N . PRO A 1 189 ? -5.068 13.914 11.995 1.00 70.00 189 PRO A N 1
ATOM 1535 C CA . PRO A 1 189 ? -3.890 14.146 12.817 1.00 70.00 189 PRO A CA 1
ATOM 1536 C C . PRO A 1 189 ? -4.288 14.232 14.296 1.00 70.00 189 PRO A C 1
ATOM 1538 O O . PRO A 1 189 ? -5.304 14.850 14.641 1.00 70.00 189 PRO A O 1
ATOM 1541 N N . SER A 1 190 ? -3.491 13.586 15.147 1.00 64.06 190 SER A N 1
ATOM 1542 C CA . SER A 1 190 ? -3.612 13.613 16.612 1.00 64.06 190 SER A CA 1
ATOM 1543 C C . SER A 1 190 ? -3.277 14.974 17.208 1.00 64.06 190 SER A C 1
ATOM 1545 O O . SER A 1 190 ? -2.320 15.604 16.707 1.00 64.06 190 SER A O 1
#

Secondary structure (DSSP, 8-state):
-EEE-TTT--EEEE-PPPTT-S--PPPP-EE-SS-EES---PPPP-TT-EEEEEEE-GGG----EEEEEEEEEEEE-TTSSS-EEEEEEEEEEEEEEEPBTSBPPPEE--------SSTT-EEEEEEEEEETTT-SBTTTT-TGGGEE-----TTS--SSEEEEEEEEEEEEETTEEEEEEEEHHHHS--

Nearest PDB structures (foldseek):
  3lha-assembly2_B  TM=4.445E-01  e=7.607E-01  Mus musculus
  3lha-assembly1_A  TM=4.425E-01  e=1.608E+00  Mus musculus
  7blo-assembly1_J  TM=3.001E-01  e=8.466E-01  Homo sapiens
  8csl-assembly1_X  TM=2.613E-01  e=1.789E+00  Homo sapiens
  7p2q-assembly1_B  TM=2.913E-01  e=4.938E+00  Homo sapiens